Protein AF-A0AAW2V7K5-F1 (afdb_monomer_lite)

Radius of gyration: 71.51 Å; chains: 1; bounding box: 133×66×190 Å

Sequence (196 aa):
MCGSRTISDLAKSNGKRLFLVDTLALVRRLEAQGVPSTQAEAITAAMTEVLNDSLENVSYSFVSKAEMQKSEMTQESNLSKFTTEVKSSQGHHFSLLQHETEKLKNDIEKMRSELRYEIDKVTAGQRLDLNLEKGRIRDELNNQNQETTNLTNKLDREIHELRAQLEAAKYDVIKYCIGTLASVSAVGLAAIRILM

InterPro domains:
  IPR024461 Coiled-coil domain-containing protein 90-like [PF07798] (21-194)
  IPR024461 Coiled-coil domain-containing protein 90-like [PTHR14360] (11-196)

Foldseek 3Di:
DDDDDDPPDPPPPPPDPDDPPPLVVQLVVCVVVVHPSVRSNVVSVVVVVVVRVVVVVVVVVDDDPVVVVVVVVVVVVVVVVVVVVVVVVVVVVVVVVVVVVVVVVVVVVVVVVVVVVVVVVVVVVVVVVVVVVVVVVVVVVVVVVVVVVVVVVVVVVVVVVVVVVVVVVVVVVVVVVVVVVVVVVVVVVVVVVVVD

Secondary structure (DSSP, 8-state):
--------------S-------HHHHHHHHHHTT--HHHHHHHHHHHHHHHHHHHHHHHTTS--HHHHHHHHHHHHHHHHHHHHHHHHHHHHHHHHHHHHHHHHHHHHHHHHHHHHHHHHHHHHHHHHHHHHHHHHHHHHHHHHHHHHHHHHHHHHHHHHHHHHHHHHHHHHHHHHHHHHHHHHHHHHHHHHHHH-

pLDDT: mean 89.68, std 15.8, range [35.34, 98.75]

Organism: Sesamum radiatum (NCBI:txid300843)

Structure (mmCIF, N/CA/C/O backbone):
data_AF-A0AAW2V7K5-F1
#
_entry.id   AF-A0AAW2V7K5-F1
#
loop_
_atom_site.group_PDB
_atom_site.id
_atom_site.type_symbol
_atom_site.label_atom_id
_atom_site.label_alt_id
_atom_site.label_comp_id
_atom_site.label_asym_id
_atom_site.label_entity_id
_atom_site.label_seq_id
_atom_site.pdbx_PDB_ins_code
_atom_site.Cartn_x
_atom_site.Cartn_y
_atom_site.Cartn_z
_atom_site.occupancy
_atom_site.B_iso_or_equiv
_atom_site.auth_seq_id
_atom_site.auth_comp_id
_atom_site.auth_asym_id
_atom_site.auth_atom_id
_atom_site.pdbx_PDB_model_num
ATOM 1 N N . MET A 1 1 ? -23.863 -28.481 39.837 1.00 35.34 1 MET A N 1
ATOM 2 C CA . MET A 1 1 ? -24.693 -29.007 40.940 1.00 35.34 1 MET A CA 1
ATOM 3 C C . MET A 1 1 ? -25.248 -27.824 41.713 1.00 35.34 1 MET A C 1
ATOM 5 O O . MET A 1 1 ? -24.518 -27.208 42.474 1.00 35.34 1 MET A O 1
ATOM 9 N N . CYS A 1 2 ? -26.487 -27.434 41.412 1.00 39.12 2 CYS A N 1
ATOM 10 C CA . CYS A 1 2 ? -27.165 -26.297 42.030 1.00 39.12 2 CYS A CA 1
ATOM 11 C C . CYS A 1 2 ? -28.092 -26.852 43.114 1.00 39.12 2 CYS A C 1
ATOM 13 O O . CYS A 1 2 ? -29.066 -27.534 42.801 1.00 39.12 2 CYS A O 1
ATOM 15 N N . GLY A 1 3 ? -27.727 -26.659 44.381 1.00 39.16 3 GLY A N 1
ATOM 16 C CA . GLY A 1 3 ? -28.546 -27.074 45.512 1.00 39.16 3 GLY A CA 1
ATOM 17 C C . GLY A 1 3 ? -29.678 -26.079 45.724 1.00 39.16 3 GLY A C 1
ATOM 18 O O . GLY A 1 3 ? -29.457 -25.009 46.284 1.00 39.16 3 GLY A O 1
ATOM 19 N N . SER A 1 4 ? -30.884 -26.439 45.288 1.00 48.78 4 SER A N 1
ATOM 20 C CA . SER A 1 4 ? -32.124 -25.759 45.657 1.00 48.78 4 SER A CA 1
ATOM 21 C C . SER A 1 4 ? -32.264 -25.726 47.179 1.00 48.78 4 SER A C 1
ATOM 23 O O . SER A 1 4 ? -32.431 -26.766 47.814 1.00 48.78 4 SER A O 1
ATOM 25 N N . ARG A 1 5 ? -32.218 -24.531 47.776 1.00 48.31 5 ARG A N 1
ATOM 26 C CA . ARG A 1 5 ? -32.742 -24.308 49.125 1.00 48.31 5 ARG A CA 1
ATOM 27 C C . ARG A 1 5 ? -34.123 -23.684 49.005 1.00 48.31 5 ARG A C 1
ATOM 29 O O . ARG A 1 5 ? -34.269 -22.510 48.688 1.00 48.31 5 ARG A O 1
ATOM 36 N N . THR A 1 6 ? -35.119 -24.524 49.241 1.00 48.06 6 THR A N 1
ATOM 37 C CA . THR A 1 6 ? -36.515 -24.173 49.480 1.00 48.06 6 THR A CA 1
ATOM 38 C C . THR A 1 6 ? -36.573 -23.206 50.663 1.00 48.06 6 THR A C 1
ATOM 40 O O . THR A 1 6 ? -36.243 -23.590 51.784 1.00 48.06 6 THR A O 1
ATOM 43 N N . ILE A 1 7 ? -36.943 -21.945 50.427 1.00 48.81 7 ILE A N 1
ATOM 44 C CA . ILE A 1 7 ? -37.307 -21.034 51.516 1.00 48.81 7 ILE A CA 1
ATOM 45 C C . ILE A 1 7 ? -38.761 -21.336 51.848 1.00 48.81 7 ILE A C 1
ATOM 47 O O . ILE A 1 7 ? -39.681 -20.892 51.163 1.00 48.81 7 ILE A O 1
ATOM 51 N N . SER A 1 8 ? -38.928 -22.174 52.866 1.00 42.56 8 SER A N 1
ATOM 52 C CA . SER A 1 8 ? -40.196 -22.443 53.523 1.00 42.56 8 SER A CA 1
ATOM 53 C C . SER A 1 8 ? -40.821 -21.138 54.013 1.00 42.56 8 SER A C 1
ATOM 55 O O . SER A 1 8 ? -40.154 -20.330 54.657 1.00 42.56 8 SER A O 1
ATOM 57 N N . ASP A 1 9 ? -42.095 -20.976 53.667 1.00 37.72 9 ASP A N 1
ATOM 58 C CA . ASP A 1 9 ? -43.108 -20.117 54.272 1.00 37.72 9 ASP A CA 1
ATOM 59 C C . ASP A 1 9 ? -42.632 -18.781 54.841 1.00 37.72 9 ASP A C 1
ATOM 61 O O . ASP A 1 9 ? -42.317 -18.612 56.021 1.00 37.72 9 ASP A O 1
ATOM 65 N N . LEU A 1 10 ? -42.712 -17.782 53.964 1.00 44.59 10 LEU A N 1
ATOM 66 C CA . LEU A 1 10 ? -42.803 -16.380 54.325 1.00 44.59 10 LEU A CA 1
ATOM 67 C C . LEU A 1 10 ? -44.085 -16.181 55.155 1.00 44.59 10 LEU A C 1
ATOM 69 O O . LEU A 1 10 ? -45.154 -15.873 54.625 1.00 44.59 10 LEU A O 1
ATOM 73 N N . ALA A 1 11 ? -43.989 -16.386 56.468 1.00 38.19 11 ALA A N 1
ATOM 74 C CA . ALA A 1 11 ? -45.010 -15.945 57.399 1.00 38.19 11 ALA A CA 1
ATOM 75 C C . ALA A 1 11 ? -45.211 -14.441 57.170 1.00 38.19 11 ALA A C 1
ATOM 77 O O . ALA A 1 11 ? -44.338 -13.631 57.486 1.00 38.19 11 ALA A O 1
ATOM 78 N N . LYS A 1 12 ? -46.352 -14.069 56.575 1.00 38.12 12 LYS A N 1
ATOM 79 C CA . LYS A 1 12 ? -46.842 -12.690 56.568 1.00 38.12 12 LYS A CA 1
ATOM 80 C C . LYS A 1 12 ? -46.877 -12.242 58.024 1.00 38.12 12 LYS A C 1
ATOM 82 O O . LYS A 1 12 ? -47.769 -12.645 58.769 1.00 38.12 12 LYS A O 1
ATOM 87 N N . SER A 1 13 ? -45.909 -11.432 58.443 1.00 42.81 13 SER A N 1
ATOM 88 C CA . SER A 1 13 ? -46.022 -10.728 59.708 1.00 42.81 13 SER A CA 1
ATOM 89 C C . SER A 1 13 ? -47.142 -9.709 59.523 1.00 42.81 13 SER A C 1
ATOM 91 O O . SER A 1 13 ? -46.977 -8.652 58.921 1.00 42.81 13 SER A O 1
ATOM 93 N N . ASN A 1 14 ? -48.339 -10.081 59.969 1.00 39.78 14 ASN A N 1
ATOM 94 C CA . ASN A 1 14 ? -49.437 -9.150 60.170 1.00 39.78 14 ASN A CA 1
ATOM 95 C C . ASN A 1 14 ? -48.925 -8.022 61.063 1.00 39.78 14 ASN A C 1
ATOM 97 O O . ASN A 1 14 ? -48.873 -8.251 62.262 1.00 39.78 14 ASN A O 1
ATOM 101 N N . GLY A 1 15 ? -48.511 -6.890 60.476 1.00 49.19 15 GLY A N 1
ATOM 102 C CA . GLY A 1 15 ? -48.487 -5.491 60.955 1.00 49.19 15 GLY A CA 1
ATOM 103 C C . GLY A 1 15 ? -48.107 -5.128 62.401 1.00 49.19 15 GLY A C 1
ATOM 104 O O . GLY A 1 15 ? -47.988 -3.953 62.711 1.00 49.19 15 GLY A O 1
ATOM 105 N N . LYS A 1 16 ? -47.894 -6.081 63.298 1.00 46.19 16 LYS A N 1
ATOM 106 C CA . LYS A 1 16 ? -47.531 -5.933 64.696 1.00 46.19 16 LYS A CA 1
ATOM 107 C C . LYS A 1 16 ? -46.154 -6.547 64.820 1.00 46.19 16 LYS A C 1
ATOM 109 O O . LYS A 1 16 ? -46.000 -7.761 64.951 1.00 46.19 16 LYS A O 1
ATOM 114 N N . ARG A 1 17 ? -45.132 -5.698 64.718 1.00 53.12 17 ARG A N 1
ATOM 115 C CA . ARG A 1 17 ? -43.784 -6.074 65.146 1.00 53.12 17 ARG A CA 1
ATOM 116 C C . ARG A 1 17 ? -43.895 -6.432 66.623 1.00 53.12 17 ARG A C 1
ATOM 118 O O . ARG A 1 17 ? -44.236 -5.587 67.442 1.00 53.12 17 ARG A O 1
ATOM 125 N N . LEU A 1 18 ? -43.734 -7.715 66.924 1.00 50.22 18 LEU A N 1
ATOM 126 C CA . LEU A 1 18 ? -43.980 -8.267 68.246 1.00 50.22 18 LEU A CA 1
ATOM 127 C C . LEU A 1 18 ? -42.877 -7.771 69.191 1.00 50.22 18 LEU A C 1
ATOM 129 O O . LEU A 1 18 ? -41.770 -8.306 69.193 1.00 50.22 18 LEU A O 1
ATOM 133 N N . PHE A 1 19 ? -43.156 -6.720 69.959 1.00 60.44 19 PHE A N 1
ATOM 134 C CA . PHE A 1 19 ? -42.308 -6.345 71.079 1.00 60.44 19 PHE A CA 1
ATOM 135 C C . PHE A 1 19 ? -42.652 -7.266 72.252 1.00 60.44 19 PHE A C 1
ATOM 137 O O . PHE A 1 19 ? -43.787 -7.289 72.726 1.00 60.44 19 PHE A O 1
ATOM 144 N N . LEU A 1 20 ? -41.681 -8.056 72.705 1.00 65.19 20 LEU A N 1
ATOM 145 C CA . LEU A 1 20 ? -41.801 -8.888 73.903 1.00 65.19 20 LEU A CA 1
ATOM 146 C C . LEU A 1 20 ? -41.500 -8.027 75.140 1.00 65.19 20 LEU A C 1
ATOM 148 O O . LEU A 1 20 ? -40.540 -8.282 75.863 1.00 65.19 20 LEU A O 1
ATOM 152 N N . VAL A 1 21 ? -42.286 -6.971 75.375 1.00 73.88 21 VAL A N 1
ATOM 153 C CA . VAL A 1 21 ? -42.362 -6.407 76.729 1.00 73.88 21 VAL A CA 1
ATOM 154 C C . VAL A 1 21 ? -43.300 -7.294 77.508 1.00 73.88 21 VAL A C 1
ATOM 156 O O . VAL A 1 21 ? -44.494 -7.365 77.231 1.00 73.88 21 VAL A O 1
ATOM 159 N N . ASP A 1 22 ? -42.729 -7.984 78.484 1.00 86.50 22 ASP A N 1
ATOM 160 C CA . ASP A 1 22 ? -43.501 -8.664 79.505 1.00 86.50 22 ASP A CA 1
ATOM 161 C C . ASP A 1 22 ? -44.158 -7.599 80.396 1.00 86.50 22 ASP A C 1
ATOM 163 O O . ASP A 1 22 ? -43.586 -7.123 81.384 1.00 86.50 22 ASP A O 1
ATOM 167 N N . THR A 1 23 ? -45.344 -7.161 79.968 1.00 89.19 23 THR A N 1
ATOM 168 C CA . THR A 1 23 ? -46.153 -6.146 80.650 1.00 89.19 23 THR A CA 1
ATOM 169 C C . THR A 1 23 ? -46.505 -6.598 82.060 1.00 89.19 23 THR A C 1
ATOM 171 O O . THR A 1 23 ? -46.473 -5.791 82.985 1.00 89.19 23 THR A O 1
ATOM 174 N N . LEU A 1 24 ? -46.744 -7.897 82.256 1.00 88.94 24 LEU A N 1
ATOM 175 C CA . LEU A 1 24 ? -47.039 -8.472 83.561 1.00 88.94 24 LEU A CA 1
ATOM 176 C C . LEU A 1 24 ? -45.822 -8.391 84.486 1.00 88.94 24 LEU A C 1
ATOM 178 O O . LEU A 1 24 ? -45.949 -7.934 85.621 1.00 88.94 24 LEU A O 1
ATOM 182 N N . ALA A 1 25 ? -44.633 -8.772 84.015 1.00 90.19 25 ALA A N 1
ATOM 183 C CA . ALA A 1 25 ? -43.415 -8.637 84.809 1.00 90.19 25 ALA A CA 1
ATOM 184 C C . ALA A 1 25 ? -43.094 -7.170 85.133 1.00 90.19 25 ALA A C 1
ATOM 186 O O . ALA A 1 25 ? -42.575 -6.884 86.212 1.00 90.19 25 ALA A O 1
ATOM 187 N N . LEU A 1 26 ? -43.400 -6.231 84.231 1.00 91.25 26 LEU A N 1
ATOM 188 C CA . LEU A 1 26 ? -43.197 -4.805 84.484 1.00 91.25 26 LEU A CA 1
ATOM 189 C C . LEU A 1 26 ? -44.149 -4.273 85.563 1.00 91.25 26 LEU A C 1
ATOM 191 O O . LEU A 1 26 ? -43.675 -3.649 86.51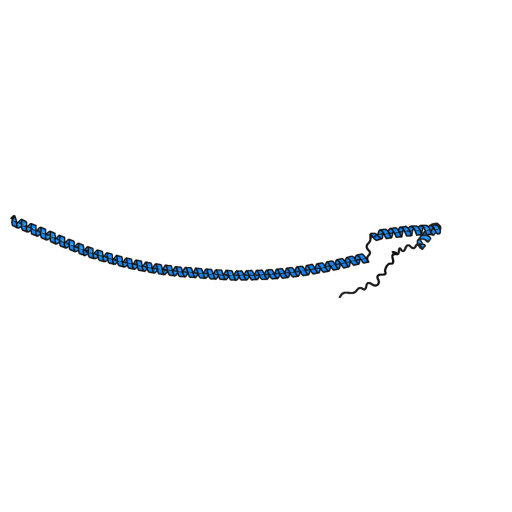3 1.00 91.25 26 LEU A O 1
ATOM 195 N N . VAL A 1 27 ? -45.442 -4.599 85.480 1.00 94.06 27 VAL A N 1
ATOM 196 C CA . VAL A 1 27 ? -46.439 -4.248 86.506 1.00 94.06 27 VAL A CA 1
ATOM 197 C C . VAL A 1 27 ? -46.048 -4.835 87.863 1.00 94.06 27 VAL A C 1
ATOM 199 O O . VAL A 1 27 ? -45.983 -4.105 88.847 1.00 94.06 27 VAL A O 1
ATOM 202 N N . ARG A 1 28 ? -45.677 -6.122 87.920 1.00 92.31 28 ARG A N 1
ATOM 203 C CA . ARG A 1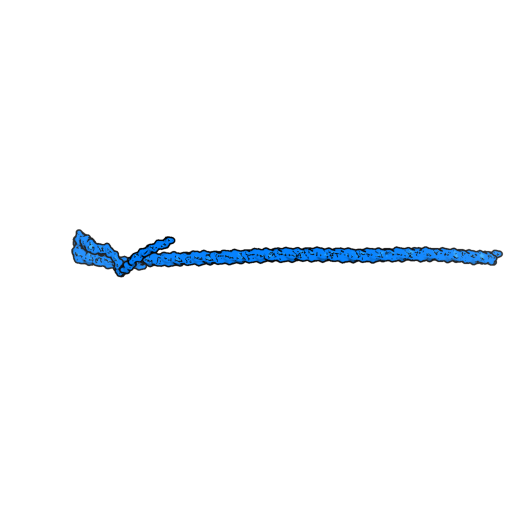 28 ? -45.265 -6.787 89.171 1.00 92.31 28 ARG A CA 1
ATOM 204 C C . ARG A 1 28 ? -44.028 -6.156 89.805 1.00 92.31 28 ARG A C 1
ATOM 206 O O . ARG A 1 28 ? -43.944 -6.067 91.027 1.00 92.31 28 ARG A O 1
ATOM 213 N N . ARG A 1 29 ? -43.068 -5.693 88.996 1.00 93.19 29 ARG A N 1
ATOM 214 C CA . ARG A 1 29 ? -41.899 -4.955 89.501 1.00 93.19 29 ARG A CA 1
ATOM 215 C C . ARG A 1 29 ? -42.282 -3.592 90.071 1.00 93.19 29 ARG A C 1
ATOM 217 O O . ARG A 1 29 ? -41.727 -3.214 91.095 1.00 93.19 29 ARG A O 1
ATOM 224 N N . LEU A 1 30 ? -43.207 -2.874 89.438 1.00 93.50 30 LEU A N 1
ATOM 225 C CA . LEU A 1 30 ? -43.696 -1.584 89.937 1.00 93.50 30 LEU A CA 1
ATOM 226 C C . LEU A 1 30 ? -44.467 -1.759 91.255 1.00 93.50 30 LEU A C 1
ATOM 228 O O . LEU A 1 30 ? -44.206 -1.038 92.216 1.00 93.50 30 LEU A O 1
ATOM 232 N N . GLU A 1 31 ? -45.328 -2.775 91.342 1.00 94.00 31 GLU A N 1
ATOM 233 C CA . GLU A 1 31 ? -46.033 -3.141 92.579 1.00 94.00 31 GLU A CA 1
ATOM 234 C C . GLU A 1 31 ? -45.060 -3.487 93.717 1.00 94.00 31 GLU A C 1
ATOM 236 O O . GLU A 1 31 ? -45.230 -3.022 94.843 1.00 94.00 31 GLU A O 1
ATOM 241 N N . ALA A 1 32 ? -43.990 -4.235 93.422 1.00 94.12 32 ALA A N 1
ATOM 242 C CA . ALA A 1 32 ? -42.951 -4.570 94.399 1.00 94.12 32 ALA A CA 1
ATOM 243 C C . ALA A 1 32 ? -42.168 -3.346 94.918 1.00 94.12 32 ALA A C 1
ATOM 245 O O . ALA A 1 32 ? -41.561 -3.421 95.984 1.00 94.12 32 ALA A O 1
ATOM 246 N N . GLN A 1 33 ? -42.186 -2.222 94.192 1.00 93.56 33 GLN A N 1
ATOM 247 C CA . GLN A 1 33 ? -41.606 -0.939 94.612 1.00 93.56 33 GLN A CA 1
ATOM 248 C C . GLN A 1 33 ? -42.627 -0.024 95.315 1.00 93.56 33 GLN A C 1
ATOM 250 O O . GLN A 1 33 ? -42.341 1.144 95.568 1.00 93.56 33 GLN A O 1
ATOM 255 N N . GLY A 1 34 ? -43.816 -0.540 95.642 1.00 92.00 34 GLY A N 1
ATOM 256 C CA . GLY A 1 34 ? -44.858 0.195 96.359 1.00 92.00 34 GLY A CA 1
ATOM 257 C C . GLY A 1 34 ? -45.795 1.014 95.467 1.00 92.00 34 GLY A C 1
ATOM 258 O O . GLY A 1 34 ? -46.578 1.804 95.991 1.00 92.00 34 GLY A O 1
ATOM 259 N N . VAL A 1 35 ? -45.748 0.839 94.140 1.00 94.19 35 VAL A N 1
ATOM 260 C CA . VAL A 1 35 ? -46.687 1.497 93.220 1.00 94.19 35 VAL A CA 1
ATOM 261 C C . VAL A 1 35 ? -48.043 0.777 93.272 1.00 94.19 35 VAL A C 1
ATOM 263 O O . VAL A 1 35 ? -48.090 -0.440 93.088 1.00 94.19 35 VAL A O 1
ATOM 266 N N . PRO A 1 36 ? -49.165 1.485 93.487 1.00 94.38 36 PRO A N 1
ATOM 267 C CA . PRO A 1 36 ? -50.498 0.893 93.414 1.00 94.38 36 PRO A CA 1
ATOM 268 C C . PRO A 1 36 ? -50.751 0.213 92.064 1.00 94.38 36 PRO A C 1
ATOM 270 O O . PRO A 1 36 ? -50.403 0.764 91.022 1.00 94.38 36 PRO A O 1
ATOM 273 N N . SER A 1 37 ? -51.416 -0.944 92.077 1.00 91.25 37 SER A N 1
ATOM 274 C CA . SER A 1 37 ? -51.648 -1.783 90.887 1.00 91.25 37 SER A CA 1
ATOM 275 C C . SER A 1 37 ? -52.209 -1.002 89.686 1.00 91.25 37 SER A C 1
ATOM 277 O O . SER A 1 37 ? -51.662 -1.057 88.589 1.00 91.25 37 SER A O 1
ATOM 279 N N . THR A 1 38 ? -53.207 -0.142 89.913 1.00 91.75 38 THR A N 1
ATOM 280 C CA . THR A 1 38 ? -53.819 0.695 88.865 1.00 91.75 38 THR A CA 1
ATOM 281 C C . THR A 1 38 ? -52.858 1.724 88.264 1.00 91.75 38 THR A C 1
ATOM 283 O O . THR A 1 38 ? -52.926 2.027 87.075 1.00 91.75 38 THR A O 1
ATOM 286 N N . GLN A 1 39 ? -51.937 2.261 89.067 1.00 92.44 39 GLN A N 1
ATOM 287 C CA . GLN A 1 39 ? -50.903 3.181 88.595 1.00 92.44 39 GLN A CA 1
ATOM 288 C C . GLN A 1 39 ? -49.785 2.425 87.869 1.00 92.44 39 GLN A C 1
ATOM 290 O O . GLN A 1 39 ? -49.300 2.897 86.846 1.00 92.44 39 GLN A O 1
ATOM 295 N N . ALA A 1 40 ? -49.412 1.235 88.349 1.00 92.94 40 ALA A N 1
ATOM 296 C CA . ALA A 1 40 ? -48.431 0.369 87.702 1.00 92.94 40 ALA A CA 1
ATOM 297 C C . ALA A 1 40 ? -48.893 -0.077 86.302 1.00 92.94 40 ALA A C 1
ATOM 299 O O . ALA A 1 40 ? -48.100 -0.063 85.356 1.00 92.94 40 ALA A O 1
ATOM 300 N N . GLU A 1 41 ? -50.178 -0.407 86.154 1.00 91.81 41 GLU A N 1
ATOM 301 C CA . GLU A 1 41 ? -50.814 -0.701 84.866 1.00 91.81 41 GLU A CA 1
ATOM 302 C C . GLU A 1 41 ? -50.819 0.521 83.938 1.00 91.81 41 GLU A C 1
ATOM 304 O O . GLU A 1 41 ? -50.394 0.409 82.788 1.00 91.81 41 GLU A O 1
ATOM 309 N N . ALA A 1 42 ? -51.218 1.698 84.434 1.00 92.69 42 ALA A N 1
ATOM 310 C CA . ALA A 1 42 ? -51.253 2.929 83.638 1.00 92.69 42 ALA A CA 1
ATOM 311 C C . ALA A 1 42 ? -49.857 3.361 83.148 1.00 92.69 42 ALA A C 1
ATOM 313 O O . ALA A 1 42 ? -49.687 3.718 81.982 1.00 92.69 42 ALA A O 1
ATOM 314 N N . ILE A 1 43 ? -48.841 3.278 84.013 1.00 92.31 43 ILE A N 1
ATOM 315 C CA . ILE A 1 43 ? -47.442 3.561 83.658 1.00 92.31 43 ILE A CA 1
ATOM 316 C C . ILE A 1 43 ? -46.951 2.561 82.607 1.00 92.31 43 ILE A C 1
ATOM 318 O O . ILE A 1 43 ? -46.363 2.955 81.601 1.00 92.31 43 ILE A O 1
ATOM 322 N N . THR A 1 44 ? -47.224 1.269 82.808 1.00 91.88 44 THR A N 1
ATOM 323 C CA . THR A 1 44 ? -46.847 0.214 81.856 1.00 91.88 44 THR A CA 1
ATOM 324 C C . THR A 1 44 ? -47.509 0.421 80.492 1.00 91.88 44 THR A C 1
ATOM 326 O O . THR A 1 44 ? -46.854 0.238 79.464 1.00 91.88 44 THR A O 1
ATOM 329 N N . ALA A 1 45 ? -48.774 0.848 80.463 1.00 89.81 45 ALA A N 1
ATOM 330 C CA . ALA A 1 45 ? -49.494 1.160 79.233 1.00 89.81 45 ALA A CA 1
ATOM 331 C C . ALA A 1 45 ? -48.860 2.342 78.481 1.00 89.81 45 ALA A C 1
ATOM 333 O O . ALA A 1 45 ? -48.508 2.190 77.312 1.00 89.81 45 ALA A O 1
ATOM 334 N N . ALA A 1 46 ? -48.616 3.466 79.165 1.00 92.00 46 ALA A N 1
ATOM 335 C CA . ALA A 1 46 ? -47.987 4.646 78.566 1.00 92.00 46 ALA A CA 1
ATOM 336 C C . ALA A 1 46 ? -46.561 4.358 78.055 1.00 92.00 46 ALA A C 1
ATOM 338 O O . ALA A 1 46 ? -46.178 4.796 76.972 1.00 92.00 46 ALA A O 1
ATOM 339 N N . MET A 1 47 ? -45.770 3.571 78.795 1.00 89.38 47 MET A N 1
ATOM 340 C CA . MET A 1 47 ? -44.440 3.149 78.337 1.00 89.38 47 MET A CA 1
ATOM 341 C C . MET A 1 47 ? -44.518 2.245 77.105 1.00 89.38 47 MET A C 1
ATOM 343 O O . MET A 1 47 ? -43.698 2.375 76.200 1.00 89.38 47 MET A O 1
ATOM 347 N N . THR A 1 48 ? -45.493 1.334 77.056 1.00 88.25 48 THR A N 1
ATOM 348 C CA . THR A 1 48 ? -45.692 0.446 75.901 1.00 88.25 48 THR A CA 1
ATOM 349 C C . THR A 1 48 ? -46.073 1.242 74.650 1.00 88.25 48 THR A C 1
ATOM 351 O O . THR A 1 48 ? -45.598 0.921 73.564 1.00 88.25 48 THR A O 1
ATOM 354 N N . GLU A 1 49 ? -46.876 2.297 74.794 1.00 87.88 49 GLU A N 1
ATOM 355 C CA . GLU A 1 49 ? -47.247 3.212 73.707 1.00 87.88 49 GLU A CA 1
ATOM 356 C C . GLU A 1 49 ? -46.030 3.973 73.162 1.00 87.88 49 GLU A C 1
ATOM 358 O O . GLU A 1 49 ? -45.687 3.811 71.992 1.00 87.88 49 GLU A O 1
ATOM 363 N N . VAL A 1 50 ? -45.288 4.683 74.023 1.00 90.19 50 VAL A N 1
ATOM 364 C CA . VAL A 1 50 ? -44.081 5.431 73.616 1.00 90.19 50 VAL A CA 1
ATOM 365 C C . VAL A 1 50 ? -43.033 4.517 72.968 1.00 90.19 50 VAL A C 1
ATOM 367 O O . VAL A 1 50 ? -42.358 4.918 72.016 1.00 90.19 50 VAL A O 1
ATOM 370 N N . LEU A 1 51 ? -42.882 3.282 73.460 1.00 86.94 51 LEU A N 1
ATOM 371 C CA . LEU A 1 51 ? -41.969 2.295 72.877 1.00 86.94 51 LEU A CA 1
ATOM 372 C C . LEU A 1 51 ? -42.417 1.829 71.488 1.00 86.94 51 LEU A C 1
ATOM 374 O O . LEU A 1 51 ? -41.568 1.693 70.605 1.00 86.94 51 LEU A O 1
ATOM 378 N N . ASN A 1 52 ? -43.716 1.598 71.283 1.00 85.25 52 ASN A N 1
ATOM 379 C CA . ASN A 1 52 ? -44.248 1.227 69.972 1.00 85.25 52 ASN A CA 1
ATOM 380 C C . ASN A 1 52 ? -44.039 2.355 68.955 1.00 85.25 52 ASN A C 1
ATOM 382 O O . ASN A 1 52 ? -43.500 2.089 67.880 1.00 85.25 52 ASN A O 1
ATOM 386 N N . ASP A 1 53 ? -44.355 3.598 69.324 1.00 87.19 53 ASP A N 1
ATOM 387 C CA . ASP A 1 53 ? -44.169 4.774 68.465 1.00 87.19 53 ASP A CA 1
ATOM 388 C C . ASP A 1 53 ? -42.691 4.990 68.115 1.00 87.19 53 ASP A C 1
ATOM 390 O O . ASP A 1 53 ? -42.321 5.196 66.956 1.00 87.19 53 ASP A O 1
ATOM 394 N N . SER A 1 54 ? -41.810 4.878 69.115 1.00 87.50 54 SER A N 1
ATOM 395 C CA . SER A 1 54 ? -40.363 5.010 68.920 1.00 87.50 54 SER A CA 1
ATOM 396 C C . SER A 1 54 ? -39.820 3.933 67.981 1.00 87.50 54 SER A C 1
ATOM 398 O O . SER A 1 54 ? -38.987 4.217 67.118 1.00 87.50 54 SER A O 1
ATOM 400 N N . LEU A 1 55 ? -40.289 2.691 68.121 1.00 82.88 55 LEU A N 1
ATOM 401 C CA . LEU A 1 55 ? -39.859 1.582 67.275 1.00 82.88 55 LEU A CA 1
ATOM 402 C C . LEU A 1 55 ? -40.382 1.719 65.846 1.00 82.88 55 LEU A C 1
ATOM 404 O O . LEU A 1 55 ? -39.644 1.420 64.905 1.00 82.88 55 LEU A O 1
ATOM 408 N N . GLU A 1 56 ? -41.626 2.162 65.669 1.00 83.88 56 GLU A N 1
ATOM 409 C CA . GLU A 1 56 ? -42.176 2.430 64.343 1.00 83.88 56 GLU A CA 1
ATOM 410 C C . GLU A 1 56 ? -41.364 3.526 63.647 1.00 83.88 56 GLU A C 1
ATOM 412 O O . GLU A 1 56 ? -40.889 3.319 62.530 1.00 83.88 56 GLU A O 1
ATOM 417 N N . ASN A 1 57 ? -41.078 4.627 64.344 1.00 86.75 57 ASN A N 1
ATOM 418 C CA . ASN A 1 57 ? -40.256 5.711 63.817 1.00 86.75 57 ASN A CA 1
ATOM 419 C C . ASN A 1 57 ? -38.848 5.238 63.406 1.00 86.75 57 ASN A C 1
ATOM 421 O O . ASN A 1 57 ? -38.384 5.512 62.298 1.00 86.75 57 ASN A O 1
ATOM 425 N N . VAL A 1 58 ? -38.177 4.464 64.265 1.00 86.12 58 VAL A N 1
ATOM 426 C CA . VAL A 1 58 ? -36.859 3.887 63.951 1.00 86.12 58 VAL A CA 1
ATOM 427 C C . VAL A 1 58 ? -36.955 2.915 62.774 1.00 86.12 58 VAL A C 1
ATOM 429 O O . VAL A 1 58 ? -36.045 2.845 61.949 1.00 86.12 58 VAL A O 1
ATOM 432 N N . SER A 1 59 ? -38.067 2.192 62.643 1.00 85.25 59 SER A N 1
ATOM 433 C CA . SER A 1 59 ? -38.240 1.207 61.585 1.00 85.25 59 SER A CA 1
ATOM 434 C C . SER A 1 59 ? -38.237 1.768 60.172 1.00 85.25 59 SER A C 1
ATOM 436 O O . SER A 1 59 ? -37.787 1.063 59.272 1.00 85.25 59 SER A O 1
ATOM 438 N N . TYR A 1 60 ? -38.673 3.015 59.984 1.00 86.19 60 TYR A N 1
ATOM 439 C CA . TYR A 1 60 ? -38.618 3.691 58.688 1.00 86.19 60 TYR A CA 1
ATOM 440 C C . TYR A 1 60 ? -37.177 3.962 58.224 1.00 86.19 60 TYR A C 1
ATOM 442 O O . TYR A 1 60 ? -36.944 4.139 57.032 1.00 86.19 60 TYR A O 1
ATOM 450 N N . SER A 1 61 ? -36.199 3.950 59.139 1.00 89.56 61 SER A N 1
ATOM 451 C CA . SER A 1 61 ? -34.774 4.110 58.812 1.00 89.56 61 SER A CA 1
ATOM 452 C C . SER A 1 61 ? -34.079 2.796 58.430 1.00 89.56 61 SER A C 1
ATOM 454 O O . SER A 1 61 ? -32.931 2.821 57.987 1.00 89.56 61 SER A O 1
ATOM 456 N N . PHE A 1 62 ? -34.737 1.644 58.607 1.00 86.69 62 PHE A N 1
ATOM 457 C CA . PHE A 1 62 ? -34.153 0.330 58.345 1.00 86.69 62 PHE A CA 1
ATOM 458 C C . PHE A 1 62 ? -34.866 -0.391 57.205 1.00 86.69 62 PHE A C 1
ATOM 460 O O . PHE A 1 62 ? -36.089 -0.407 57.110 1.00 86.69 62 PHE A O 1
ATOM 467 N N . VAL A 1 63 ? -34.082 -1.069 56.373 1.00 89.12 63 VAL A N 1
ATOM 468 C CA . VAL A 1 63 ? -34.589 -1.961 55.327 1.00 89.12 63 VAL A CA 1
ATOM 469 C C . VAL A 1 63 ? -34.769 -3.362 55.905 1.00 89.12 63 VAL A C 1
ATOM 471 O O . VAL A 1 63 ? -33.949 -3.827 56.704 1.00 89.12 63 VAL A O 1
ATOM 474 N N . SER A 1 64 ? -35.835 -4.062 55.514 1.00 88.25 64 SER A N 1
ATOM 475 C CA . SER A 1 64 ? -36.031 -5.442 55.958 1.00 88.25 64 SER A CA 1
ATOM 476 C C . SER A 1 64 ? -34.987 -6.381 55.341 1.00 88.25 64 SER A C 1
ATOM 478 O O . SER A 1 64 ? -34.512 -6.185 54.221 1.00 88.25 64 SER A O 1
ATOM 480 N N . LYS A 1 65 ? -34.658 -7.474 56.038 1.00 91.19 65 LYS A N 1
ATOM 481 C CA . LYS A 1 65 ? -33.717 -8.482 55.520 1.00 91.19 65 LYS A CA 1
ATOM 482 C C . LYS A 1 65 ? -34.167 -9.063 54.170 1.00 91.19 65 LYS A C 1
ATOM 484 O O . LYS A 1 65 ? -33.331 -9.331 53.313 1.00 91.19 65 LYS A O 1
ATOM 489 N N . ALA A 1 66 ? -35.477 -9.218 53.972 1.00 90.44 66 ALA A N 1
ATOM 490 C CA . ALA A 1 66 ? -36.050 -9.716 52.724 1.00 90.44 66 ALA A CA 1
ATOM 491 C C . ALA A 1 66 ? -35.850 -8.732 51.557 1.00 90.44 66 ALA A C 1
ATOM 493 O O . ALA A 1 66 ? -35.474 -9.144 50.460 1.00 90.44 66 ALA A O 1
ATOM 494 N N . GLU A 1 67 ? -36.054 -7.432 51.785 1.00 91.56 67 GLU A N 1
ATOM 495 C CA . GLU A 1 67 ? -35.808 -6.396 50.772 1.00 91.56 67 GLU A CA 1
ATOM 496 C C . GLU A 1 67 ? -34.320 -6.264 50.444 1.00 91.56 67 GLU A C 1
ATOM 498 O O . GLU A 1 67 ? -33.960 -6.155 49.271 1.00 91.56 67 GLU A O 1
ATOM 503 N N . MET A 1 68 ? -33.451 -6.349 51.458 1.00 95.31 68 MET A N 1
ATOM 504 C CA . MET A 1 68 ? -32.001 -6.344 51.268 1.00 95.31 68 MET A CA 1
ATOM 505 C C . MET A 1 68 ? -31.549 -7.517 50.389 1.00 95.31 68 MET A C 1
ATOM 507 O O . MET A 1 68 ? -30.865 -7.299 49.393 1.00 95.31 68 MET A O 1
ATOM 511 N N . GLN A 1 69 ? -32.004 -8.740 50.688 1.00 95.69 69 GLN A N 1
ATOM 512 C CA . GLN A 1 69 ? -31.700 -9.929 49.881 1.00 95.69 69 GLN A CA 1
ATOM 513 C C . GLN A 1 69 ? -32.251 -9.827 48.456 1.00 95.69 69 GLN A C 1
ATOM 515 O O . GLN A 1 69 ? -31.598 -10.240 47.501 1.00 95.69 69 GLN A O 1
ATOM 520 N N . LYS A 1 70 ? -33.445 -9.251 48.275 1.00 96.31 70 LYS A N 1
ATOM 521 C CA . LYS A 1 70 ? -34.001 -9.008 46.937 1.00 96.31 70 LYS A CA 1
ATOM 522 C C . LYS A 1 70 ? -33.132 -8.039 46.128 1.00 96.31 70 LYS A C 1
ATOM 524 O O . LYS A 1 70 ? -32.914 -8.269 44.936 1.00 96.31 70 LYS A O 1
ATOM 529 N N . SER A 1 71 ? -32.650 -6.971 46.762 1.00 96.12 71 SER A N 1
ATOM 530 C CA . SER A 1 71 ? -31.735 -6.011 46.138 1.00 96.12 71 SER A CA 1
ATOM 531 C C . SER A 1 71 ? -30.412 -6.678 45.757 1.00 96.12 71 SER A C 1
ATOM 533 O O . SER A 1 71 ? -29.987 -6.568 44.609 1.00 96.12 71 SER A O 1
ATOM 535 N N . GLU A 1 72 ? -29.825 -7.456 46.670 1.00 97.38 72 GLU A N 1
ATOM 536 C CA . GLU A 1 72 ? -28.589 -8.218 46.446 1.00 97.38 72 GLU A CA 1
ATOM 537 C C . GLU A 1 72 ? -28.721 -9.183 45.258 1.00 97.38 72 GLU A C 1
ATOM 539 O O . GLU A 1 72 ? -27.936 -9.102 44.316 1.00 97.38 72 GLU A O 1
ATOM 544 N N . MET A 1 73 ? -29.775 -10.009 45.220 1.00 96.94 73 MET A N 1
ATOM 545 C CA . MET A 1 73 ? -30.030 -10.918 44.091 1.00 96.94 73 MET A CA 1
ATOM 546 C C . MET A 1 73 ? -30.193 -10.171 42.759 1.00 96.94 73 MET A C 1
ATOM 548 O O . MET A 1 73 ? -29.775 -10.655 41.704 1.00 96.94 73 MET A O 1
ATOM 552 N N . THR A 1 74 ? -30.805 -8.984 42.783 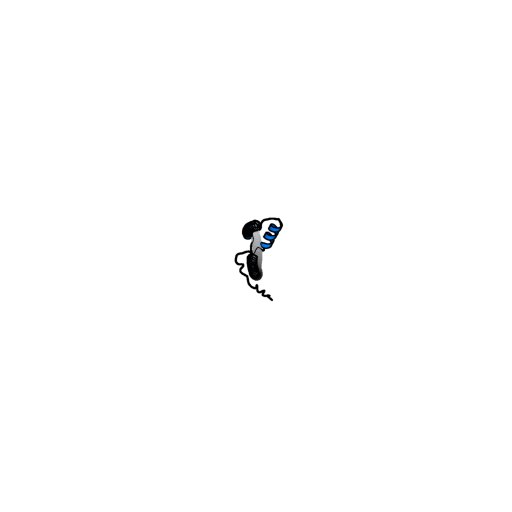1.00 97.38 74 THR A N 1
ATOM 553 C CA . THR A 1 74 ? -30.965 -8.152 41.581 1.00 97.38 74 THR A CA 1
ATOM 554 C C . THR A 1 74 ? -29.617 -7.597 41.118 1.00 97.38 74 THR A C 1
ATOM 556 O O . THR A 1 74 ? -29.317 -7.634 39.924 1.00 97.38 74 THR A O 1
ATOM 559 N N . GLN A 1 75 ? -28.787 -7.121 42.049 1.00 97.94 75 GLN A N 1
ATOM 560 C CA . GLN A 1 75 ? -27.438 -6.638 41.755 1.00 97.94 75 GLN A CA 1
ATOM 561 C C . GLN A 1 75 ? -26.548 -7.755 41.204 1.00 97.94 75 GLN A C 1
ATOM 563 O O . GLN A 1 75 ? -25.896 -7.553 40.181 1.00 97.94 75 GLN A O 1
ATOM 568 N N . GLU A 1 76 ? -26.570 -8.940 41.812 1.00 97.94 76 GLU A N 1
ATOM 569 C CA . GLU A 1 76 ? -25.796 -10.098 41.358 1.00 97.94 76 GLU A CA 1
ATOM 570 C C . GLU A 1 76 ? -26.217 -10.544 39.948 1.00 97.94 76 GLU A C 1
ATOM 572 O O . GLU A 1 76 ? -25.372 -10.769 39.078 1.00 97.94 76 GLU A O 1
ATOM 577 N N . SER A 1 77 ? -27.526 -10.581 39.675 1.00 98.06 77 SER A N 1
ATOM 578 C CA . SER A 1 77 ? -28.063 -10.878 38.341 1.00 98.06 77 SER A CA 1
ATOM 579 C C . SER A 1 77 ? -27.597 -9.862 37.293 1.00 98.06 77 SER A C 1
ATOM 581 O O . SER A 1 77 ? -27.133 -10.243 36.215 1.00 98.06 77 SER A O 1
ATOM 583 N N . ASN A 1 78 ? -27.657 -8.567 37.613 1.00 98.25 78 ASN A N 1
ATOM 584 C CA . ASN A 1 78 ? -27.201 -7.509 36.712 1.00 98.25 78 ASN A CA 1
ATOM 585 C C . ASN A 1 78 ? -25.689 -7.581 36.468 1.00 98.25 78 ASN A C 1
ATOM 587 O O . ASN A 1 78 ? -25.250 -7.453 35.326 1.00 98.25 78 ASN A O 1
ATOM 591 N N . LEU A 1 79 ? -24.897 -7.848 37.508 1.00 98.56 79 LEU A N 1
ATOM 592 C CA . LEU A 1 79 ? -23.448 -8.006 37.395 1.00 98.56 79 LEU A CA 1
ATOM 593 C C . LEU A 1 79 ? -23.075 -9.216 36.527 1.00 98.56 79 LEU A C 1
ATOM 595 O O . LEU A 1 79 ? -22.164 -9.135 35.699 1.00 98.56 79 LEU A O 1
ATOM 599 N N . SER A 1 80 ? -23.800 -10.325 36.675 1.00 98.25 80 SER A N 1
ATOM 600 C CA . SER A 1 80 ? -23.615 -11.528 35.860 1.00 98.25 80 SER A CA 1
ATOM 601 C C . SER A 1 80 ? -23.935 -11.277 34.380 1.00 98.25 80 SER A C 1
ATOM 603 O O . SER A 1 80 ? -23.142 -11.634 33.499 1.00 98.25 80 SER A O 1
ATOM 605 N N . LYS A 1 81 ? -25.045 -10.583 34.090 1.00 98.25 81 LYS A N 1
ATOM 606 C CA . LYS A 1 81 ? -25.404 -10.166 32.722 1.00 98.25 81 LYS A CA 1
ATOM 607 C C . LYS A 1 81 ? -24.345 -9.253 32.118 1.00 98.25 81 LYS A C 1
ATOM 609 O O . LYS A 1 81 ? -23.830 -9.561 31.047 1.00 98.25 81 LYS A O 1
ATOM 614 N N . PHE A 1 82 ? -23.949 -8.208 32.843 1.00 98.38 82 PHE A N 1
ATOM 615 C CA . PHE A 1 82 ? -22.909 -7.280 32.407 1.00 98.38 82 PHE A CA 1
ATOM 616 C C . PHE A 1 82 ? -21.591 -8.004 32.102 1.00 98.38 82 PHE A C 1
ATOM 618 O O . PHE A 1 82 ? -20.999 -7.815 31.044 1.00 98.38 82 PHE A O 1
ATOM 625 N N . THR A 1 83 ? -21.158 -8.906 32.985 1.00 98.31 83 THR A N 1
ATOM 626 C CA . THR A 1 83 ? -19.939 -9.704 32.778 1.00 98.31 83 THR A CA 1
ATOM 627 C C . THR A 1 83 ? -20.028 -10.556 31.510 1.00 98.31 83 THR A C 1
ATOM 629 O O . THR A 1 83 ? -19.045 -10.696 30.781 1.00 98.31 83 THR A O 1
ATOM 632 N N . THR A 1 84 ? -21.200 -11.129 31.237 1.00 98.31 84 THR A N 1
ATOM 633 C CA . THR A 1 84 ? -21.437 -11.951 30.045 1.00 98.31 84 THR A CA 1
ATOM 634 C C . THR A 1 84 ? -21.405 -11.106 28.772 1.00 98.31 84 THR A C 1
ATOM 636 O O . THR A 1 84 ? -20.726 -11.478 27.816 1.00 98.31 84 THR A O 1
ATOM 639 N N . GLU A 1 85 ? -22.068 -9.949 28.771 1.00 98.31 85 GLU A N 1
ATOM 640 C CA . GLU A 1 85 ? -22.057 -9.003 27.650 1.00 98.31 85 GLU A CA 1
ATOM 641 C C . GLU A 1 85 ? -20.644 -8.490 27.355 1.00 98.31 85 GLU A C 1
ATOM 643 O O . GLU A 1 85 ? -20.216 -8.510 26.201 1.00 98.31 85 GLU A O 1
ATOM 648 N N . VAL A 1 86 ? -19.879 -8.118 28.388 1.00 98.38 86 VAL A N 1
ATOM 649 C CA . VAL A 1 86 ? -18.484 -7.677 28.242 1.00 98.38 86 VAL A CA 1
ATOM 650 C C . VAL A 1 86 ? -17.620 -8.782 27.639 1.00 98.38 86 VAL A C 1
ATOM 652 O O . VAL A 1 86 ? -16.909 -8.531 26.668 1.00 98.38 86 VAL A O 1
ATOM 655 N N . LYS A 1 87 ? -17.704 -10.018 28.150 1.00 98.12 87 LYS A N 1
ATOM 656 C CA . LYS A 1 87 ? -16.939 -11.155 27.606 1.00 98.12 87 LYS A CA 1
ATOM 657 C C . LYS A 1 87 ? -17.316 -11.463 26.159 1.00 98.12 87 LYS A C 1
ATOM 659 O O . LYS A 1 87 ? -16.432 -11.692 25.336 1.00 98.12 87 LYS A O 1
ATOM 664 N N . SER A 1 88 ? -18.611 -11.455 25.844 1.00 97.88 88 SER A N 1
ATOM 665 C CA . SER A 1 88 ? -19.106 -11.698 24.487 1.00 97.88 88 SER A CA 1
ATOM 666 C C . SER A 1 88 ? -18.636 -10.612 23.522 1.00 97.88 88 SER A C 1
ATOM 668 O O . SER A 1 88 ? -18.124 -10.917 22.446 1.00 97.88 88 SER A O 1
ATOM 670 N N . SER A 1 89 ? -18.765 -9.344 23.920 1.00 98.25 89 SER A N 1
ATOM 671 C CA . SER A 1 89 ? -18.310 -8.196 23.137 1.00 98.25 89 SER A CA 1
ATOM 672 C C . SER A 1 89 ? -16.801 -8.252 22.900 1.00 98.25 89 SER A C 1
ATOM 674 O O . SER A 1 89 ? -16.348 -8.164 21.759 1.00 98.25 89 SER A O 1
ATOM 676 N N . GLN A 1 90 ? -16.013 -8.509 23.947 1.00 98.06 90 GLN A N 1
ATOM 677 C CA . GLN A 1 90 ? -14.564 -8.649 23.837 1.00 98.06 90 GLN A CA 1
ATOM 678 C C . GLN A 1 90 ? -14.170 -9.792 22.890 1.00 98.06 90 GLN A C 1
ATOM 680 O O . GLN A 1 90 ? -13.302 -9.601 22.040 1.00 98.06 90 GLN A O 1
ATOM 685 N N . GLY A 1 91 ? -14.820 -10.957 22.992 1.00 97.94 91 GLY A N 1
ATOM 686 C CA . GLY A 1 91 ? -14.574 -12.089 22.094 1.00 97.94 91 GLY A CA 1
ATOM 687 C C . GLY A 1 91 ? -14.908 -11.773 20.633 1.00 97.94 91 GLY A C 1
ATOM 688 O O . GLY A 1 91 ? -14.133 -12.106 19.733 1.00 97.94 91 GLY A O 1
ATOM 689 N N . HIS A 1 92 ? -16.020 -11.074 20.395 1.00 97.94 92 HIS A N 1
ATOM 690 C CA . HIS A 1 92 ? -16.412 -10.624 19.060 1.00 97.94 92 HIS A CA 1
ATOM 691 C C . HIS A 1 92 ? -15.404 -9.624 18.477 1.00 97.94 92 HIS A C 1
ATOM 693 O O . HIS A 1 92 ? -14.906 -9.826 17.371 1.00 97.94 92 HIS A O 1
ATOM 699 N N . HIS A 1 93 ? -15.052 -8.576 19.229 1.00 98.12 93 HIS A N 1
ATOM 700 C CA . HIS A 1 93 ? -14.073 -7.578 18.795 1.00 98.12 93 HIS A CA 1
ATOM 701 C C . HIS A 1 93 ? -12.698 -8.194 18.534 1.00 98.12 93 HIS A C 1
ATOM 703 O O . HIS A 1 93 ? -12.062 -7.853 17.540 1.00 98.12 93 HIS A O 1
ATOM 709 N N . PHE A 1 94 ? -12.256 -9.127 19.378 1.00 98.44 94 PHE A N 1
ATOM 710 C CA . PHE A 1 94 ? -10.999 -9.837 19.168 1.00 98.44 94 PHE A CA 1
ATOM 711 C C . PHE A 1 94 ? -11.020 -10.658 17.873 1.00 98.44 94 PHE A C 1
ATOM 713 O O . PHE A 1 94 ? -10.097 -10.559 17.069 1.00 98.44 94 PHE A O 1
ATOM 720 N N . SER A 1 95 ? -12.099 -11.407 17.631 1.00 98.06 95 SER A N 1
ATOM 721 C CA . SER A 1 95 ? -12.253 -12.215 16.413 1.00 98.06 95 SER A CA 1
ATOM 722 C C . SER A 1 95 ? -12.277 -11.348 15.151 1.00 98.06 95 SER A C 1
ATOM 724 O O . SER A 1 95 ? -11.628 -11.677 14.160 1.00 98.06 95 SER A O 1
ATOM 726 N N . LEU A 1 96 ? -12.977 -10.210 15.202 1.00 98.38 96 LEU A N 1
ATOM 727 C CA . LEU A 1 96 ? -13.026 -9.245 14.106 1.00 98.38 96 LEU A CA 1
ATOM 728 C C . LEU A 1 96 ? -11.645 -8.635 13.826 1.00 98.38 96 LEU A C 1
ATOM 730 O O . LEU A 1 96 ? -11.214 -8.594 12.677 1.00 98.38 96 LEU A O 1
ATOM 734 N N . LEU A 1 97 ? -10.932 -8.202 14.870 1.00 98.50 97 LEU A N 1
ATOM 735 C CA . LEU A 1 97 ? -9.582 -7.649 14.736 1.00 98.50 97 LEU A CA 1
ATOM 736 C C . LEU A 1 97 ? -8.596 -8.679 14.180 1.00 98.50 97 LEU A C 1
ATOM 738 O O . LEU A 1 97 ? -7.781 -8.341 13.324 1.00 98.50 97 LEU A O 1
ATOM 742 N N . GLN A 1 98 ? -8.677 -9.932 14.629 1.00 98.38 98 GLN A N 1
ATOM 743 C CA . GLN A 1 98 ? -7.849 -11.014 14.105 1.00 98.38 98 GLN A CA 1
ATOM 744 C C . GLN A 1 98 ? -8.129 -11.259 12.616 1.00 98.38 98 GLN A C 1
ATOM 746 O O . GLN A 1 98 ? -7.188 -11.362 11.830 1.00 98.38 98 GLN A O 1
ATOM 751 N N . HIS A 1 99 ? -9.403 -11.285 12.214 1.00 98.44 99 HIS A N 1
ATOM 752 C CA . HIS A 1 99 ? -9.795 -11.420 10.812 1.00 98.44 99 HIS A CA 1
ATOM 753 C C . HIS A 1 99 ? -9.265 -10.268 9.944 1.00 98.44 99 HIS A C 1
ATOM 755 O O . HIS A 1 99 ? -8.640 -10.517 8.915 1.00 98.44 99 HIS A O 1
ATOM 761 N N . GLU A 1 100 ? -9.461 -9.013 10.362 1.00 98.38 100 GLU A N 1
ATOM 762 C CA . GLU A 1 100 ? -8.954 -7.848 9.622 1.00 98.38 100 GLU A CA 1
ATOM 763 C C . GLU A 1 100 ? -7.422 -7.827 9.561 1.00 98.38 100 GLU A C 1
ATOM 765 O O . GLU A 1 100 ? -6.851 -7.470 8.533 1.00 98.38 100 GLU A O 1
ATOM 770 N N . THR A 1 101 ? -6.742 -8.276 10.619 1.00 98.50 101 THR A N 1
ATOM 771 C CA . THR A 1 101 ? -5.276 -8.382 10.635 1.00 98.50 101 THR A CA 1
ATOM 772 C C . THR A 1 101 ? -4.775 -9.404 9.613 1.00 98.50 101 THR A C 1
ATOM 774 O O . THR A 1 101 ? -3.860 -9.102 8.848 1.00 98.50 101 THR A O 1
ATOM 777 N N . GLU A 1 102 ? -5.375 -10.597 9.552 1.00 98.44 102 GLU A N 1
ATOM 778 C CA . GLU A 1 102 ? -4.996 -11.611 8.556 1.00 98.44 102 GLU A CA 1
ATOM 779 C C . GLU A 1 1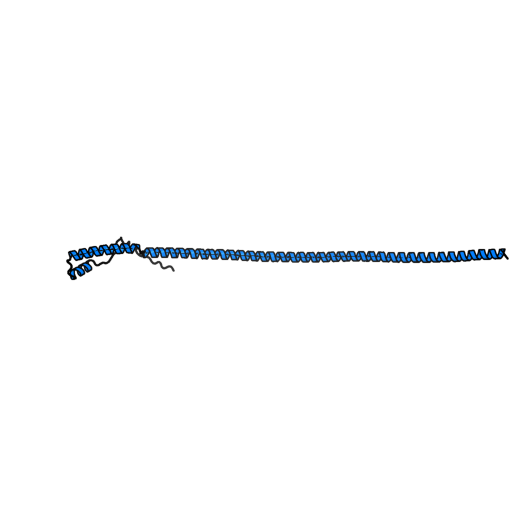02 ? -5.350 -11.173 7.131 1.00 98.44 102 GLU A C 1
ATOM 781 O O . GLU A 1 102 ? -4.567 -11.388 6.206 1.00 98.44 102 GLU A O 1
ATOM 786 N N . LYS A 1 103 ? -6.484 -10.490 6.941 1.00 98.62 103 LYS A N 1
ATOM 787 C CA . LYS A 1 103 ? -6.847 -9.899 5.650 1.00 98.62 103 LYS A CA 1
ATOM 788 C C . LYS A 1 103 ? -5.807 -8.875 5.187 1.00 98.62 103 LYS A C 1
ATOM 790 O O . LYS A 1 103 ? -5.285 -9.009 4.084 1.00 98.62 103 LYS A O 1
ATOM 795 N N . LEU A 1 104 ? -5.442 -7.916 6.042 1.00 98.69 104 LEU A N 1
ATOM 796 C CA . LEU A 1 104 ? -4.416 -6.914 5.732 1.00 98.69 104 LEU A CA 1
ATOM 797 C C . LEU A 1 104 ? -3.059 -7.555 5.429 1.00 98.69 104 LEU A C 1
ATOM 799 O O . LEU A 1 104 ? -2.368 -7.140 4.502 1.00 98.69 104 LEU A O 1
ATOM 803 N N . LYS A 1 105 ? -2.676 -8.592 6.177 1.00 98.69 105 LYS A N 1
ATOM 804 C CA . LYS A 1 105 ? -1.444 -9.348 5.931 1.00 98.69 105 LYS A CA 1
ATOM 805 C C . LYS A 1 105 ? -1.456 -10.037 4.562 1.00 98.69 105 LYS A C 1
ATOM 807 O O . LYS A 1 105 ? -0.451 -9.983 3.855 1.00 98.69 105 LYS A O 1
ATOM 812 N N . ASN A 1 106 ? -2.580 -10.635 4.167 1.00 98.69 106 ASN A N 1
ATOM 813 C CA . ASN A 1 106 ? -2.737 -11.238 2.842 1.00 98.69 106 ASN A CA 1
ATOM 814 C C . ASN A 1 106 ? -2.664 -10.188 1.724 1.00 98.69 106 ASN A C 1
ATOM 816 O O . ASN A 1 106 ? -1.990 -10.415 0.719 1.00 98.69 106 ASN A O 1
ATOM 820 N N . ASP A 1 107 ? -3.297 -9.027 1.915 1.00 98.69 107 ASP A N 1
ATOM 821 C CA . ASP A 1 107 ? -3.237 -7.916 0.961 1.00 98.69 107 ASP A CA 1
ATOM 822 C C . ASP A 1 107 ? -1.799 -7.386 0.808 1.00 98.69 107 ASP A C 1
ATOM 824 O O . ASP A 1 107 ? -1.343 -7.146 -0.311 1.00 98.69 107 ASP A O 1
ATOM 828 N N . ILE A 1 108 ? -1.045 -7.278 1.909 1.00 98.75 108 ILE A N 1
ATOM 829 C CA . ILE A 1 108 ? 0.377 -6.896 1.893 1.00 98.75 108 ILE A CA 1
ATOM 830 C C . ILE A 1 108 ? 1.213 -7.900 1.094 1.00 98.75 108 ILE A C 1
ATOM 832 O O . ILE A 1 108 ? 2.002 -7.491 0.241 1.00 98.75 108 ILE A O 1
ATOM 836 N N . GLU A 1 109 ? 1.052 -9.202 1.334 1.00 98.69 109 GLU A N 1
ATOM 837 C CA . GLU A 1 109 ? 1.813 -10.223 0.602 1.00 98.69 109 GLU A CA 1
ATOM 838 C C . GLU A 1 109 ? 1.451 -10.249 -0.889 1.00 98.69 109 GLU A C 1
ATOM 840 O O . GLU A 1 109 ? 2.340 -10.363 -1.739 1.00 98.69 109 GLU A O 1
ATOM 845 N N . LYS A 1 110 ? 0.174 -10.038 -1.229 1.00 98.69 110 LYS A N 1
ATOM 846 C CA . LYS A 1 110 ? -0.260 -9.894 -2.622 1.00 98.69 110 LYS A CA 1
ATOM 847 C C . LYS A 1 110 ? 0.407 -8.689 -3.289 1.00 98.69 110 LYS A C 1
ATOM 849 O O . LYS A 1 110 ? 1.074 -8.869 -4.308 1.00 98.69 110 LYS A O 1
ATOM 854 N N . MET A 1 111 ? 0.317 -7.498 -2.693 1.00 98.69 111 MET A N 1
ATOM 855 C CA . MET A 1 111 ? 0.965 -6.291 -3.226 1.00 98.69 111 MET A CA 1
ATOM 856 C C . MET A 1 111 ? 2.478 -6.473 -3.375 1.00 98.69 111 MET A C 1
ATOM 858 O O . MET A 1 111 ? 3.064 -6.073 -4.378 1.00 98.69 111 MET A O 1
ATOM 862 N N . ARG A 1 112 ? 3.126 -7.119 -2.402 1.00 98.62 112 ARG A N 1
ATOM 863 C CA . ARG A 1 112 ? 4.562 -7.408 -2.447 1.00 98.62 112 ARG A CA 1
ATOM 864 C C . ARG A 1 112 ? 4.927 -8.314 -3.626 1.00 98.62 112 ARG A C 1
ATOM 866 O O . ARG A 1 112 ? 5.961 -8.095 -4.259 1.00 98.62 112 ARG A O 1
ATOM 873 N N . SER A 1 113 ? 4.097 -9.313 -3.930 1.00 98.56 113 SER A N 1
ATOM 874 C CA . SER A 1 113 ? 4.301 -10.194 -5.086 1.00 98.56 113 SER A CA 1
ATOM 875 C C . SER A 1 113 ? 4.118 -9.463 -6.422 1.00 98.56 113 SER A C 1
ATOM 877 O O . SER A 1 113 ? 4.961 -9.603 -7.308 1.00 98.56 113 SER A O 1
ATOM 879 N N . GLU A 1 114 ? 3.087 -8.621 -6.535 1.00 98.62 114 GLU A N 1
ATOM 880 C CA . GLU A 1 114 ? 2.811 -7.816 -7.730 1.00 98.62 114 GLU A CA 1
ATOM 881 C C . GLU A 1 114 ? 3.931 -6.802 -7.993 1.00 98.62 114 GLU A C 1
ATOM 883 O O . GLU A 1 114 ? 4.439 -6.714 -9.110 1.00 98.62 114 GLU A O 1
ATOM 888 N N . LEU A 1 115 ? 4.394 -6.100 -6.953 1.00 98.75 115 LEU A N 1
ATOM 889 C CA . LEU A 1 115 ? 5.512 -5.162 -7.064 1.00 98.75 115 LEU A CA 1
ATOM 890 C C . LEU A 1 115 ? 6.794 -5.849 -7.526 1.00 98.75 115 LEU A C 1
ATOM 892 O O . LEU A 1 115 ? 7.511 -5.313 -8.368 1.00 98.75 115 LEU A O 1
ATOM 896 N N . ARG A 1 116 ? 7.089 -7.041 -7.000 1.00 98.62 116 ARG A N 1
ATOM 897 C CA . ARG A 1 116 ? 8.267 -7.801 -7.424 1.00 98.62 116 ARG A CA 1
ATOM 898 C C . ARG A 1 116 ? 8.177 -8.195 -8.896 1.00 98.62 116 ARG A C 1
ATOM 900 O O . ARG A 1 116 ? 9.157 -8.035 -9.616 1.00 98.62 116 ARG A O 1
ATOM 907 N N . TYR A 1 117 ? 7.006 -8.644 -9.342 1.00 98.69 117 TYR A N 1
ATOM 908 C CA . TYR A 1 117 ? 6.770 -8.964 -10.747 1.00 98.69 117 TYR A CA 1
ATOM 909 C C . TYR A 1 117 ? 6.960 -7.744 -11.659 1.00 98.69 117 TYR A C 1
ATOM 911 O O . TYR A 1 117 ? 7.654 -7.841 -12.669 1.00 98.69 117 TYR A O 1
ATOM 919 N N . GLU A 1 118 ? 6.401 -6.585 -11.300 1.00 98.69 118 GLU A N 1
ATOM 920 C CA . GLU A 1 118 ? 6.566 -5.366 -12.099 1.00 98.69 118 GLU A CA 1
ATOM 921 C C . GLU A 1 118 ? 8.023 -4.874 -12.110 1.00 98.69 118 GLU A C 1
ATOM 923 O O . GLU A 1 118 ? 8.515 -4.469 -13.163 1.00 98.69 118 GLU A O 1
ATOM 928 N N . ILE A 1 119 ? 8.761 -4.989 -10.998 1.00 98.56 119 ILE A N 1
ATOM 929 C CA . ILE A 1 119 ? 10.207 -4.705 -10.965 1.00 98.56 119 ILE A CA 1
ATOM 930 C C . ILE A 1 119 ? 10.966 -5.625 -11.927 1.00 98.56 119 ILE A C 1
ATOM 932 O O . ILE A 1 119 ? 11.762 -5.140 -12.735 1.00 98.56 119 ILE A O 1
ATOM 936 N N . ASP A 1 120 ? 10.723 -6.936 -11.866 1.00 98.56 120 ASP A N 1
ATOM 937 C CA . ASP A 1 120 ? 11.403 -7.915 -12.720 1.00 98.56 120 ASP A CA 1
ATOM 938 C C . ASP A 1 120 ? 11.092 -7.659 -14.203 1.00 98.56 120 ASP A C 1
ATOM 940 O O . ASP A 1 120 ? 11.990 -7.664 -15.050 1.00 98.56 120 ASP A O 1
ATOM 944 N N . LYS A 1 121 ? 9.831 -7.352 -14.516 1.00 98.62 121 LYS A N 1
ATOM 945 C CA . LYS A 1 121 ? 9.360 -7.022 -15.863 1.00 98.62 121 LYS A CA 1
ATOM 946 C C . LYS A 1 121 ? 9.996 -5.742 -16.405 1.00 98.62 121 LYS A C 1
ATOM 948 O O . LYS A 1 121 ? 10.516 -5.760 -17.520 1.00 98.62 121 LYS A O 1
ATOM 953 N N . VAL A 1 122 ? 9.995 -4.651 -15.635 1.00 98.69 122 VAL A N 1
ATOM 954 C CA . VAL A 1 122 ? 10.630 -3.382 -16.036 1.00 98.69 122 VAL A CA 1
ATOM 955 C C . VAL A 1 122 ? 12.135 -3.569 -16.213 1.00 98.69 122 VAL A C 1
ATOM 957 O O . VAL A 1 122 ? 12.695 -3.111 -17.206 1.00 98.69 122 VAL A O 1
ATOM 960 N N . THR A 1 123 ? 12.786 -4.303 -15.309 1.00 98.50 123 THR A N 1
ATOM 961 C CA . THR A 1 123 ? 14.226 -4.590 -15.386 1.00 98.50 123 THR A CA 1
ATOM 962 C C . THR A 1 123 ? 14.569 -5.403 -16.637 1.00 98.50 123 THR A C 1
ATOM 964 O O . THR A 1 123 ? 15.537 -5.096 -17.338 1.00 98.50 123 THR A O 1
ATOM 967 N N . ALA A 1 124 ? 13.772 -6.428 -16.956 1.00 98.38 124 ALA A N 1
ATOM 968 C CA . ALA A 1 124 ? 13.939 -7.219 -18.172 1.00 98.38 124 ALA A CA 1
ATOM 969 C C . ALA A 1 124 ? 13.714 -6.377 -19.438 1.00 98.38 124 ALA A C 1
ATOM 971 O O . ALA A 1 124 ? 14.509 -6.476 -20.374 1.00 98.38 124 ALA A O 1
ATOM 972 N N . GLY A 1 125 ? 12.687 -5.519 -19.440 1.00 98.56 125 GLY A N 1
ATOM 973 C CA . GLY A 1 125 ? 12.404 -4.578 -20.526 1.00 98.56 125 GLY A CA 1
ATOM 974 C C . GLY A 1 125 ? 13.570 -3.624 -20.776 1.00 98.56 125 GLY A C 1
ATOM 975 O O . GLY A 1 125 ? 14.118 -3.599 -21.872 1.00 98.56 125 GLY A O 1
ATOM 976 N N . GLN A 1 126 ? 14.053 -2.944 -19.734 1.00 98.56 126 GLN A N 1
ATOM 977 C CA . GLN A 1 126 ? 15.203 -2.041 -19.842 1.00 98.56 126 GLN A CA 1
ATOM 978 C C . GLN A 1 126 ? 16.464 -2.753 -20.337 1.00 98.56 126 GLN A C 1
ATOM 980 O O . GLN A 1 126 ? 17.212 -2.217 -21.156 1.00 98.56 126 GLN A O 1
ATOM 985 N N . ARG A 1 127 ? 16.720 -3.978 -19.862 1.00 98.38 127 ARG A N 1
ATOM 986 C CA . ARG A 1 127 ? 17.856 -4.766 -20.347 1.00 98.38 127 ARG A CA 1
ATOM 987 C C . ARG A 1 127 ? 17.706 -5.090 -21.832 1.00 98.38 127 ARG A C 1
ATOM 989 O O . ARG A 1 127 ? 18.706 -5.037 -22.546 1.00 98.38 127 ARG A O 1
ATOM 996 N N . LEU A 1 128 ? 16.509 -5.441 -22.296 1.00 98.50 128 LEU A N 1
ATOM 997 C CA . LEU A 1 128 ? 16.252 -5.690 -23.713 1.00 98.50 128 LEU A CA 1
ATOM 998 C C . LEU A 1 128 ? 16.485 -4.423 -24.542 1.00 98.50 128 LEU A C 1
ATOM 1000 O O . LEU A 1 128 ? 17.263 -4.479 -25.493 1.00 98.50 128 LEU A O 1
ATOM 1004 N N . ASP A 1 129 ? 15.915 -3.291 -24.130 1.00 98.38 129 ASP A N 1
ATOM 1005 C CA . ASP A 1 129 ? 16.060 -2.002 -24.816 1.00 98.38 129 ASP A CA 1
ATOM 1006 C C . ASP A 1 129 ? 17.534 -1.611 -24.976 1.00 98.38 129 ASP A C 1
ATOM 1008 O O . ASP A 1 129 ? 17.984 -1.282 -26.073 1.00 98.38 129 ASP A O 1
ATOM 1012 N N . LEU A 1 130 ? 18.330 -1.744 -23.909 1.00 98.44 130 LEU A N 1
ATOM 1013 C CA . LEU A 1 130 ? 19.770 -1.475 -23.955 1.00 98.44 130 LEU A CA 1
ATOM 1014 C C . LEU A 1 130 ? 20.518 -2.411 -24.911 1.00 98.44 130 LEU A C 1
ATOM 1016 O O . LEU A 1 130 ? 21.463 -1.985 -25.574 1.00 98.44 130 LEU A O 1
ATOM 1020 N N . ASN A 1 131 ? 20.135 -3.689 -24.981 1.00 98.12 131 ASN A N 1
ATOM 1021 C CA . ASN A 1 131 ? 20.771 -4.631 -25.904 1.00 98.12 131 ASN A CA 1
ATOM 1022 C C . ASN A 1 131 ? 20.405 -4.331 -27.361 1.00 98.12 131 ASN A C 1
ATOM 1024 O O . ASN A 1 131 ? 21.283 -4.410 -28.221 1.00 98.12 131 ASN A O 1
ATOM 1028 N N . LEU A 1 132 ? 19.153 -3.956 -27.631 1.00 98.38 132 LEU A N 1
ATOM 1029 C CA . LEU A 1 132 ? 18.706 -3.551 -28.963 1.00 98.38 132 LEU A CA 1
ATOM 1030 C C . LEU A 1 132 ? 19.404 -2.266 -29.411 1.00 98.38 132 LEU A C 1
ATOM 1032 O O . LEU A 1 132 ? 19.966 -2.232 -30.504 1.00 98.38 132 LEU A O 1
ATOM 1036 N N . GLU A 1 133 ? 19.460 -1.249 -28.551 1.00 98.31 133 GLU A N 1
ATOM 1037 C CA . GLU A 1 133 ? 20.123 0.017 -28.873 1.00 98.31 133 GLU A CA 1
ATOM 1038 C C . GLU A 1 133 ? 21.634 -0.168 -29.060 1.00 98.31 133 GLU A C 1
ATOM 1040 O O . GLU A 1 133 ? 22.224 0.375 -29.992 1.00 98.31 133 GLU A O 1
ATOM 1045 N N . LYS A 1 134 ? 22.270 -1.023 -28.249 1.00 98.38 134 LYS A N 1
ATOM 1046 C CA . LYS A 1 134 ? 23.674 -1.407 -28.449 1.00 98.38 134 LYS A CA 1
ATOM 1047 C C . LYS A 1 134 ? 23.898 -2.117 -29.787 1.00 98.38 134 LYS A C 1
ATOM 1049 O O . LYS A 1 134 ? 24.934 -1.898 -30.415 1.00 98.38 134 LYS A O 1
ATOM 1054 N N . GLY A 1 135 ? 22.961 -2.969 -30.207 1.00 98.25 135 GLY A N 1
ATOM 1055 C CA . GLY A 1 135 ? 22.973 -3.602 -31.527 1.00 98.25 135 GLY A CA 1
ATOM 1056 C C . GLY A 1 135 ? 22.892 -2.560 -32.641 1.00 98.25 135 GLY A C 1
ATOM 1057 O O . GLY A 1 135 ? 23.780 -2.499 -33.484 1.00 98.25 135 GLY A O 1
ATOM 1058 N N . ARG A 1 136 ? 21.906 -1.662 -32.557 1.00 98.38 136 ARG A N 1
ATOM 1059 C CA . ARG A 1 136 ? 21.695 -0.575 -33.519 1.00 98.38 136 ARG A CA 1
ATOM 1060 C C . ARG A 1 136 ? 22.917 0.335 -33.658 1.00 98.38 136 ARG A C 1
ATOM 1062 O O . ARG A 1 136 ? 23.340 0.618 -34.771 1.00 98.38 136 ARG A O 1
ATOM 1069 N N . ILE A 1 137 ? 23.527 0.743 -32.542 1.00 98.44 137 ILE A N 1
ATOM 1070 C CA . ILE A 1 137 ? 24.754 1.557 -32.542 1.00 98.44 137 ILE A CA 1
ATOM 1071 C C . ILE A 1 137 ? 25.914 0.811 -33.213 1.00 98.44 137 ILE A C 1
ATOM 1073 O O . ILE A 1 137 ? 26.697 1.421 -33.937 1.00 98.44 137 ILE A O 1
ATOM 1077 N N . ARG A 1 138 ? 26.049 -0.502 -32.985 1.00 98.44 138 ARG A N 1
ATOM 1078 C CA . ARG A 1 138 ? 27.099 -1.306 -33.624 1.00 98.44 138 ARG A CA 1
ATOM 1079 C C . ARG A 1 138 ? 26.897 -1.394 -35.138 1.00 98.44 138 ARG A C 1
ATOM 1081 O O . ARG A 1 138 ? 27.883 -1.294 -35.866 1.00 98.44 138 ARG A O 1
ATOM 1088 N N . ASP A 1 139 ? 25.664 -1.573 -35.598 1.00 98.25 139 ASP A N 1
ATOM 1089 C CA . ASP A 1 139 ? 25.356 -1.636 -37.029 1.00 98.25 139 ASP A CA 1
ATOM 1090 C C . ASP A 1 139 ? 25.599 -0.282 -37.710 1.00 98.25 139 ASP A C 1
ATOM 1092 O O . ASP A 1 139 ? 26.267 -0.231 -38.743 1.00 98.25 139 ASP A O 1
ATOM 1096 N N . GLU A 1 140 ? 25.173 0.819 -37.082 1.00 98.31 140 GLU A N 1
ATOM 1097 C CA . GLU A 1 140 ? 25.441 2.186 -37.550 1.00 98.31 140 GLU A CA 1
ATOM 1098 C C . GLU A 1 140 ? 26.951 2.470 -37.632 1.00 98.31 140 GLU A C 1
ATOM 1100 O O . GLU A 1 140 ? 27.445 2.975 -38.639 1.00 98.31 140 GLU A O 1
ATOM 1105 N N . LEU A 1 141 ? 27.713 2.076 -36.603 1.00 98.38 141 LEU A N 1
ATOM 1106 C CA . LEU A 1 141 ? 29.170 2.224 -36.580 1.00 98.38 141 LEU A CA 1
ATOM 1107 C C . LEU A 1 141 ? 29.847 1.406 -37.690 1.00 98.38 141 LEU A C 1
ATOM 1109 O O . LEU A 1 141 ? 30.791 1.877 -38.324 1.00 98.38 141 LEU A O 1
ATOM 1113 N N . ASN A 1 142 ? 29.377 0.182 -37.941 1.00 98.06 142 ASN A N 1
ATOM 1114 C CA . ASN A 1 142 ? 29.887 -0.643 -39.033 1.00 98.06 142 ASN A CA 1
ATOM 1115 C C . ASN A 1 142 ? 29.597 -0.010 -40.399 1.00 98.06 142 ASN A C 1
ATOM 1117 O O . ASN A 1 142 ? 30.488 -0.002 -41.249 1.00 98.06 142 ASN A O 1
ATOM 1121 N N . ASN A 1 143 ? 28.400 0.550 -40.597 1.00 98.44 143 ASN A N 1
ATOM 1122 C CA . ASN A 1 143 ? 28.055 1.255 -41.829 1.00 98.44 143 ASN A CA 1
ATOM 1123 C C . ASN A 1 143 ? 28.952 2.488 -42.037 1.00 98.44 143 ASN A C 1
ATOM 1125 O O . ASN A 1 143 ? 29.578 2.623 -43.086 1.00 98.44 143 ASN A O 1
ATOM 1129 N N . GLN A 1 144 ? 29.131 3.322 -41.006 1.00 98.19 144 GLN A N 1
ATOM 1130 C CA . GLN A 1 144 ? 30.036 4.478 -41.066 1.00 98.19 144 GLN A CA 1
ATOM 1131 C C . GLN A 1 144 ? 31.489 4.081 -41.362 1.00 98.19 144 GLN A C 1
ATOM 1133 O O . GLN A 1 144 ? 32.170 4.751 -42.141 1.00 98.19 144 GLN A O 1
ATOM 1138 N N . ASN A 1 145 ? 31.979 2.978 -40.787 1.00 98.25 145 ASN A N 1
ATOM 1139 C CA . ASN A 1 145 ? 33.317 2.460 -41.083 1.00 98.25 145 ASN A CA 1
ATOM 1140 C C . ASN A 1 145 ? 33.456 2.014 -42.547 1.00 98.25 145 ASN A C 1
ATOM 1142 O O . ASN A 1 145 ? 34.496 2.258 -43.166 1.00 98.25 145 ASN A O 1
ATOM 1146 N N . GLN A 1 146 ? 32.424 1.383 -43.115 1.00 98.12 146 GLN A N 1
ATOM 1147 C CA . GLN A 1 146 ? 32.401 1.007 -44.531 1.00 98.12 146 GLN A CA 1
ATOM 1148 C C . GLN A 1 146 ? 32.380 2.240 -45.435 1.00 98.12 146 GLN A C 1
ATOM 1150 O O . GLN A 1 146 ? 33.181 2.322 -46.364 1.00 98.12 146 GLN A O 1
ATOM 1155 N N . GLU A 1 147 ? 31.524 3.220 -45.146 1.00 98.25 147 GLU A N 1
ATOM 1156 C CA . GLU A 1 147 ? 31.466 4.487 -45.884 1.00 98.25 147 GLU A CA 1
ATOM 1157 C C . GLU A 1 147 ? 32.802 5.232 -45.833 1.00 98.25 147 GLU A C 1
ATOM 1159 O O . GLU A 1 147 ? 33.309 5.661 -46.871 1.00 98.25 147 GLU A O 1
ATOM 1164 N N . THR A 1 148 ? 33.416 5.307 -44.651 1.00 98.38 148 THR A N 1
ATOM 1165 C CA . THR A 1 148 ? 34.735 5.922 -44.459 1.00 98.38 148 THR A CA 1
ATOM 1166 C C . THR A 1 148 ? 35.794 5.197 -45.283 1.00 98.38 148 THR A C 1
ATOM 1168 O O . THR A 1 148 ? 36.530 5.838 -46.025 1.00 98.38 148 THR A O 1
ATOM 1171 N N . THR A 1 149 ? 35.830 3.862 -45.232 1.00 98.38 149 THR A N 1
ATOM 1172 C CA . THR A 1 149 ? 36.782 3.055 -46.014 1.00 98.38 149 THR A CA 1
ATOM 1173 C C . THR A 1 149 ? 36.584 3.256 -47.518 1.00 98.38 149 THR A C 1
ATOM 1175 O O . THR A 1 149 ? 37.552 3.436 -48.257 1.00 98.38 149 THR A O 1
ATOM 1178 N N . ASN A 1 150 ? 35.335 3.276 -47.986 1.00 98.19 150 ASN A N 1
ATOM 1179 C CA . ASN A 1 150 ? 35.010 3.527 -49.389 1.00 98.19 150 ASN A CA 1
ATOM 1180 C C . ASN A 1 150 ? 35.463 4.922 -49.834 1.00 98.19 150 ASN A C 1
ATOM 1182 O O . ASN A 1 150 ? 36.023 5.066 -50.924 1.00 98.19 150 ASN A O 1
ATOM 1186 N N . LEU A 1 151 ? 35.259 5.941 -48.994 1.00 98.25 151 LEU A N 1
ATOM 1187 C CA . LEU A 1 151 ? 35.698 7.304 -49.273 1.00 98.25 151 LEU A CA 1
ATOM 1188 C C . LEU A 1 151 ? 37.227 7.417 -49.284 1.00 98.25 151 LEU A C 1
ATOM 1190 O O . LEU A 1 151 ? 37.769 8.030 -50.200 1.00 98.25 151 LEU A O 1
ATOM 1194 N N . THR A 1 152 ? 37.924 6.782 -48.336 1.00 98.19 152 THR A N 1
ATOM 1195 C CA . THR A 1 152 ? 39.393 6.701 -48.322 1.00 98.19 152 THR A CA 1
ATOM 1196 C C . THR A 1 152 ? 39.920 6.053 -49.601 1.00 98.19 152 THR A C 1
ATOM 1198 O O . THR A 1 152 ? 40.754 6.644 -50.279 1.00 98.19 152 THR A O 1
ATOM 1201 N N . ASN A 1 153 ? 39.365 4.907 -50.008 1.00 97.94 153 ASN A N 1
ATOM 1202 C CA . ASN A 1 153 ? 39.761 4.230 -51.247 1.00 97.94 153 ASN A CA 1
ATOM 1203 C C . ASN A 1 153 ? 39.522 5.103 -52.492 1.00 97.94 153 ASN A C 1
ATOM 1205 O O . ASN A 1 153 ? 40.320 5.092 -53.433 1.00 97.94 153 ASN A O 1
ATOM 1209 N N . LYS A 1 154 ? 38.419 5.863 -52.518 1.00 98.19 154 LYS A N 1
ATOM 1210 C CA . LYS A 1 154 ? 38.127 6.799 -53.610 1.00 98.19 154 LYS A CA 1
ATOM 1211 C C . LYS A 1 154 ? 39.129 7.956 -53.640 1.00 98.19 154 LYS A C 1
ATOM 1213 O O . LYS A 1 154 ? 39.631 8.275 -54.714 1.00 98.19 154 LYS A O 1
ATOM 1218 N N . LEU A 1 155 ? 39.448 8.535 -52.482 1.00 97.94 155 LEU A N 1
ATOM 1219 C CA . LEU A 1 155 ? 40.455 9.589 -52.353 1.00 97.94 155 LEU A CA 1
ATOM 1220 C C . LEU A 1 155 ? 41.834 9.109 -52.813 1.00 97.94 155 LEU A C 1
ATOM 1222 O O . LEU A 1 155 ? 42.477 9.798 -53.599 1.00 97.94 155 LEU A O 1
ATOM 1226 N N . ASP A 1 156 ? 42.265 7.915 -52.403 1.00 97.94 156 ASP A N 1
ATOM 1227 C CA . ASP A 1 156 ? 43.544 7.345 -52.842 1.00 97.94 156 ASP A CA 1
ATOM 1228 C C . ASP A 1 156 ? 43.589 7.170 -54.364 1.00 97.94 156 ASP A C 1
ATOM 1230 O O . ASP A 1 156 ? 44.584 7.509 -55.013 1.00 97.94 156 ASP A O 1
ATOM 1234 N N . ARG A 1 157 ? 42.486 6.706 -54.965 1.00 97.56 157 ARG A N 1
ATOM 1235 C CA . ARG A 1 157 ? 42.367 6.598 -56.423 1.00 97.56 157 ARG A CA 1
ATOM 1236 C C . ARG A 1 157 ? 42.476 7.961 -57.110 1.00 97.56 157 ARG A C 1
ATOM 1238 O O . ARG A 1 157 ? 43.230 8.072 -58.074 1.00 97.56 157 ARG A O 1
ATOM 1245 N N . GLU A 1 158 ? 41.765 8.980 -56.627 1.00 97.81 158 GLU A N 1
ATOM 1246 C CA . GLU A 1 158 ? 41.837 10.343 -57.175 1.00 97.81 158 GLU A CA 1
ATOM 1247 C C . GLU A 1 158 ? 43.249 10.937 -57.026 1.00 97.81 158 GLU A C 1
ATOM 1249 O O . GLU A 1 158 ? 43.762 11.547 -57.963 1.00 97.81 158 GLU A O 1
ATOM 1254 N N . ILE A 1 159 ? 43.935 10.690 -55.904 1.00 97.94 159 ILE A N 1
ATOM 1255 C CA . ILE A 1 159 ? 45.335 11.097 -55.704 1.00 97.94 159 ILE A CA 1
ATOM 1256 C C . ILE A 1 159 ? 46.254 10.427 -56.734 1.00 97.94 159 ILE A C 1
ATOM 1258 O O . ILE A 1 159 ? 47.115 11.094 -57.314 1.00 97.94 159 ILE A O 1
ATOM 1262 N N . HIS A 1 160 ? 46.100 9.122 -56.972 1.00 97.25 160 HIS A N 1
ATOM 1263 C CA . HIS A 1 160 ? 46.893 8.406 -57.973 1.00 97.25 160 HIS A CA 1
ATOM 1264 C C . HIS A 1 160 ? 46.631 8.913 -59.393 1.00 97.25 160 HIS A C 1
ATOM 1266 O O . HIS A 1 160 ? 47.580 9.098 -60.158 1.00 97.25 160 HIS A O 1
ATOM 1272 N N . GLU A 1 161 ? 45.371 9.181 -59.731 1.00 97.62 161 GLU A N 1
ATOM 1273 C CA . GLU A 1 161 ? 44.984 9.744 -61.022 1.00 97.62 161 GLU A CA 1
ATOM 1274 C C . GLU A 1 161 ? 45.576 11.146 -61.228 1.00 97.62 161 GLU A C 1
ATOM 1276 O O . GLU A 1 161 ? 46.229 11.394 -62.243 1.00 97.62 161 GLU A O 1
ATOM 1281 N N . LEU A 1 162 ? 45.456 12.034 -60.234 1.00 97.75 162 LEU A N 1
ATOM 1282 C CA . LEU A 1 162 ? 46.049 13.374 -60.273 1.00 97.75 162 LEU A CA 1
ATOM 1283 C C . LEU A 1 162 ? 47.577 13.328 -60.388 1.00 97.75 162 LEU A C 1
ATOM 1285 O O . LEU A 1 162 ? 48.156 14.092 -61.158 1.00 97.75 162 LEU A O 1
ATOM 1289 N N . ARG A 1 163 ? 48.250 12.414 -59.675 1.00 96.94 163 ARG A N 1
ATOM 1290 C CA . ARG A 1 163 ? 49.705 12.217 -59.812 1.00 96.94 163 ARG A CA 1
ATOM 1291 C C . ARG A 1 163 ? 50.095 11.772 -61.221 1.00 96.94 163 ARG A C 1
ATOM 1293 O O . ARG A 1 163 ? 51.081 12.273 -61.754 1.00 96.94 163 ARG A O 1
ATOM 1300 N N . ALA A 1 164 ? 49.338 10.855 -61.825 1.00 96.75 164 ALA A N 1
ATOM 1301 C CA . ALA A 1 164 ? 49.598 10.395 -63.186 1.00 96.75 164 ALA A CA 1
ATOM 1302 C C . ALA A 1 164 ? 49.412 11.526 -64.212 1.00 96.75 164 ALA A C 1
ATOM 1304 O O . ALA A 1 164 ? 50.270 11.716 -65.075 1.00 96.75 164 ALA A O 1
ATOM 1305 N N . GLN A 1 165 ? 48.337 12.315 -64.082 1.00 96.88 165 GLN A N 1
ATOM 1306 C CA . GLN A 1 165 ? 48.105 13.499 -64.916 1.00 96.88 165 GLN A CA 1
ATOM 1307 C C . GLN A 1 165 ? 49.222 14.542 -64.749 1.00 96.88 165 GLN A C 1
ATOM 1309 O O . GLN A 1 165 ? 49.690 15.101 -65.740 1.00 96.88 165 GLN A O 1
ATOM 1314 N N . LEU A 1 166 ? 49.696 14.766 -63.518 1.00 97.00 166 LEU A N 1
ATOM 1315 C CA . LEU A 1 166 ? 50.804 15.680 -63.227 1.00 97.00 166 LEU A CA 1
ATOM 1316 C C . LEU A 1 166 ? 52.110 15.239 -63.906 1.00 97.00 166 LEU A C 1
ATOM 1318 O O . LEU A 1 166 ? 52.778 16.061 -64.532 1.00 97.00 166 LEU A O 1
ATOM 1322 N N . GLU A 1 167 ? 52.482 13.957 -63.810 1.00 95.81 167 GLU A N 1
ATOM 1323 C CA . GLU A 1 167 ? 53.687 13.445 -64.480 1.00 95.81 167 GLU A CA 1
ATOM 1324 C C . GLU A 1 167 ? 53.563 13.536 -66.008 1.00 95.81 167 GLU A C 1
ATOM 1326 O O . GLU A 1 167 ? 54.507 13.972 -66.668 1.00 95.81 167 GLU A O 1
ATOM 1331 N N . ALA A 1 168 ? 52.396 13.225 -66.581 1.00 95.69 168 ALA A N 1
ATOM 1332 C CA . ALA A 1 168 ? 52.152 13.405 -68.014 1.00 95.69 168 ALA A CA 1
ATOM 1333 C C . ALA A 1 168 ? 52.321 14.875 -68.448 1.00 95.69 168 ALA A C 1
ATOM 1335 O O . ALA A 1 168 ? 53.067 15.158 -69.389 1.00 95.69 168 ALA A O 1
ATOM 1336 N N . ALA A 1 169 ? 51.716 15.818 -67.716 1.00 95.75 169 ALA A N 1
ATOM 1337 C CA . ALA A 1 169 ? 51.838 17.250 -67.985 1.00 95.75 169 ALA A CA 1
ATOM 1338 C C . ALA A 1 169 ? 53.291 17.742 -67.869 1.00 95.75 169 ALA A C 1
ATOM 1340 O O . ALA A 1 169 ? 53.759 18.520 -68.701 1.00 95.75 169 ALA A O 1
ATOM 1341 N N . LYS A 1 170 ? 54.043 17.250 -66.878 1.00 96.56 170 LYS A N 1
ATOM 1342 C CA . LYS A 1 170 ? 55.477 17.531 -66.726 1.00 96.56 170 LYS A CA 1
ATOM 1343 C C . LYS A 1 170 ? 56.284 17.043 -67.932 1.00 96.56 170 LYS A C 1
ATOM 1345 O O . LYS A 1 170 ? 57.127 17.791 -68.428 1.00 96.56 170 LYS A O 1
ATOM 1350 N N . TYR A 1 171 ? 56.027 15.831 -68.435 1.00 95.38 171 TYR A N 1
ATOM 1351 C CA . TYR A 1 171 ? 56.669 15.340 -69.660 1.00 95.38 171 TYR A CA 1
ATOM 1352 C C . TYR A 1 171 ? 56.331 16.205 -70.876 1.00 95.38 171 TYR A C 1
ATOM 1354 O O . TYR A 1 171 ? 57.220 16.480 -71.682 1.00 95.38 171 TYR A O 1
ATOM 1362 N N . ASP A 1 172 ? 55.086 16.661 -71.008 1.00 94.81 172 ASP A N 1
ATOM 1363 C CA . ASP A 1 172 ? 54.693 17.542 -72.107 1.00 94.81 172 ASP A CA 1
ATOM 1364 C C . ASP A 1 172 ? 55.399 18.900 -72.032 1.00 94.81 172 ASP A C 1
ATOM 1366 O O . ASP A 1 172 ? 55.947 19.349 -73.038 1.00 94.81 172 ASP A O 1
ATOM 1370 N N . VAL A 1 173 ? 55.511 19.507 -70.845 1.00 95.50 173 VAL A N 1
ATOM 1371 C CA . VAL A 1 173 ? 56.306 20.734 -70.644 1.00 95.50 173 VAL A CA 1
ATOM 1372 C C . VAL A 1 173 ? 57.766 20.524 -71.057 1.00 95.50 173 VAL A C 1
ATOM 1374 O O . VAL A 1 173 ? 58.318 21.353 -71.779 1.00 95.50 173 VAL A O 1
ATOM 1377 N N . ILE A 1 174 ? 58.392 19.406 -70.666 1.00 95.06 174 ILE A N 1
ATOM 1378 C CA . ILE A 1 174 ? 59.773 19.088 -71.070 1.00 95.06 174 ILE A CA 1
ATOM 1379 C C . ILE A 1 174 ? 59.888 18.980 -72.598 1.00 95.06 174 ILE A C 1
ATOM 1381 O O . ILE A 1 174 ? 60.808 19.564 -73.176 1.00 95.06 174 ILE A O 1
ATOM 1385 N N . LYS A 1 175 ? 58.957 18.286 -73.269 1.00 93.81 175 LYS A N 1
ATOM 1386 C CA . LYS A 1 175 ? 58.938 18.188 -74.742 1.00 93.81 175 LYS A CA 1
ATOM 1387 C C . LYS A 1 175 ? 58.840 19.568 -75.393 1.00 93.81 175 LYS A C 1
ATOM 1389 O O . LYS A 1 175 ? 59.605 19.848 -76.315 1.00 93.81 175 LYS A O 1
ATOM 1394 N N . TYR A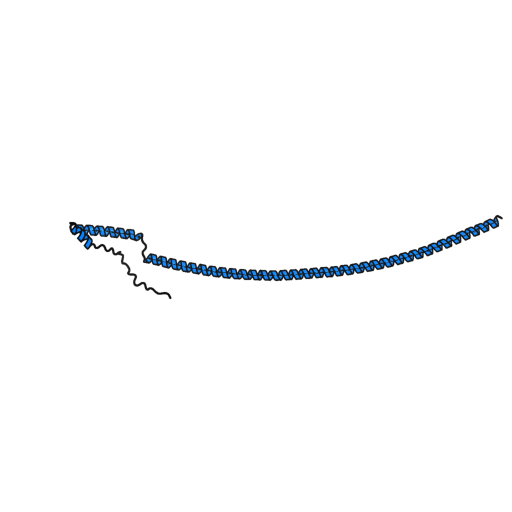 1 176 ? 57.944 20.433 -74.907 1.00 95.19 176 TYR A N 1
ATOM 1395 C CA . TYR A 1 176 ? 57.805 21.797 -75.421 1.00 95.19 176 TYR A CA 1
ATOM 1396 C C . TYR A 1 176 ? 59.084 22.617 -75.213 1.00 95.19 176 TYR A C 1
ATOM 1398 O O . TYR A 1 176 ? 59.527 23.265 -76.156 1.00 95.19 176 TYR A O 1
ATOM 1406 N N . CYS A 1 177 ? 59.724 22.542 -74.041 1.00 93.50 177 CYS A N 1
ATOM 1407 C CA . CYS A 1 177 ? 60.999 23.221 -73.772 1.00 93.50 177 CYS A CA 1
ATOM 1408 C C . CYS A 1 177 ? 62.130 22.760 -74.704 1.00 93.50 177 CYS A C 1
ATOM 1410 O O . CYS A 1 177 ? 62.889 23.583 -75.212 1.00 93.50 177 CYS A O 1
ATOM 1412 N N . ILE A 1 178 ? 62.253 21.452 -74.955 1.00 94.69 178 ILE A N 1
ATOM 1413 C CA . ILE A 1 178 ? 63.252 20.925 -75.899 1.00 94.69 178 ILE A CA 1
ATOM 1414 C C . ILE A 1 178 ? 62.952 21.425 -77.317 1.00 94.69 178 ILE A C 1
ATOM 1416 O O . ILE A 1 178 ? 63.856 21.889 -78.011 1.00 94.69 178 ILE A O 1
ATOM 1420 N N . GLY A 1 179 ? 61.684 21.372 -77.736 1.00 94.19 179 GLY A N 1
ATOM 1421 C CA . GLY A 1 179 ? 61.250 21.848 -79.049 1.00 94.19 179 GLY A CA 1
ATOM 1422 C C . GLY A 1 179 ? 61.527 23.338 -79.270 1.00 94.19 179 GLY A C 1
ATOM 1423 O O . GLY A 1 179 ? 62.004 23.713 -80.341 1.00 94.19 179 GLY A O 1
ATOM 1424 N N . THR A 1 180 ? 61.291 24.185 -78.262 1.00 93.75 180 THR A N 1
ATOM 1425 C CA . THR A 1 180 ? 61.568 25.628 -78.347 1.00 93.75 180 THR A CA 1
ATOM 1426 C C . THR A 1 180 ? 63.063 25.937 -78.325 1.00 93.75 180 THR A C 1
ATOM 1428 O O . THR A 1 180 ? 63.518 26.759 -79.115 1.00 93.75 180 THR A O 1
ATOM 1431 N N . LEU A 1 181 ? 63.863 25.258 -77.495 1.00 93.56 181 LEU A N 1
ATOM 1432 C CA . LEU A 1 181 ? 65.322 25.420 -77.511 1.00 93.56 181 LEU A CA 1
ATOM 1433 C C . LEU A 1 181 ? 65.923 25.015 -78.862 1.00 93.56 181 LEU A C 1
ATOM 1435 O O . LEU A 1 181 ? 66.779 25.726 -79.396 1.00 93.56 181 LEU A O 1
ATOM 1439 N N . ALA A 1 182 ? 65.459 23.905 -79.441 1.00 93.38 182 ALA A N 1
ATOM 1440 C CA . ALA A 1 182 ? 65.904 23.449 -80.752 1.00 93.38 182 ALA A CA 1
ATOM 1441 C C . ALA A 1 182 ? 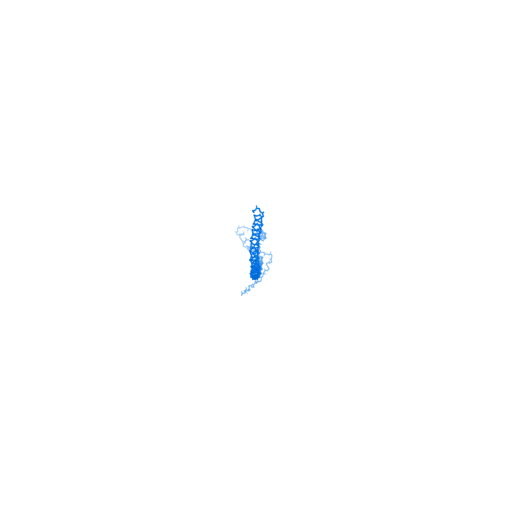65.486 24.418 -81.871 1.00 93.38 182 ALA A C 1
ATOM 1443 O O . ALA A 1 182 ? 66.301 24.718 -82.743 1.00 93.38 182 ALA A O 1
ATOM 1444 N N . SER A 1 183 ? 64.259 24.953 -81.836 1.00 93.44 183 SER A N 1
ATOM 1445 C CA . SER A 1 183 ? 63.786 25.907 -82.846 1.00 93.44 183 SER A CA 1
ATOM 1446 C C . SER A 1 183 ? 64.526 27.244 -82.774 1.00 93.44 183 SER A C 1
ATOM 1448 O O . SER A 1 183 ? 64.980 27.735 -83.806 1.00 93.44 183 SER A O 1
ATOM 1450 N N . VAL A 1 184 ? 64.740 27.793 -81.572 1.00 92.75 184 VAL A N 1
ATOM 1451 C CA . VAL A 1 184 ? 65.545 29.010 -81.369 1.00 92.75 184 VAL A CA 1
ATOM 1452 C C . VAL A 1 184 ? 66.979 28.792 -81.855 1.00 92.75 184 VAL A C 1
ATOM 1454 O O . VAL A 1 184 ? 67.513 29.636 -82.573 1.00 92.75 184 VAL A O 1
ATOM 1457 N N . SER A 1 185 ? 67.589 27.644 -81.538 1.00 92.31 185 SER A N 1
ATOM 1458 C CA . SER A 1 185 ? 68.942 27.302 -82.002 1.00 92.31 185 SER A CA 1
ATOM 1459 C C . SER A 1 185 ? 69.018 27.185 -83.528 1.00 92.31 185 SER A C 1
ATOM 1461 O O . SER A 1 185 ? 69.949 27.707 -84.140 1.00 92.31 185 SER A O 1
ATOM 1463 N N . ALA A 1 186 ? 68.027 26.552 -84.163 1.00 92.50 186 ALA A N 1
ATOM 1464 C CA . ALA A 1 186 ? 67.950 26.435 -85.618 1.00 92.50 186 ALA A CA 1
ATOM 1465 C C . ALA A 1 186 ? 67.816 27.805 -86.302 1.00 92.50 186 ALA A C 1
ATOM 1467 O O . ALA A 1 186 ? 68.522 28.078 -87.274 1.00 92.50 186 ALA A O 1
ATOM 1468 N N . VAL A 1 187 ? 66.959 28.684 -85.770 1.00 92.38 187 VAL A N 1
ATOM 1469 C CA . VAL A 1 187 ? 66.805 30.064 -86.260 1.00 92.38 187 VAL A CA 1
ATOM 1470 C C . VAL A 1 187 ? 68.101 30.858 -86.072 1.00 92.38 187 VAL A C 1
ATOM 1472 O O . VAL A 1 187 ? 68.533 31.544 -86.996 1.00 92.38 187 VAL A O 1
ATOM 1475 N N . GLY A 1 188 ? 68.764 30.731 -84.918 1.00 90.69 188 GLY A N 1
ATOM 1476 C CA . GLY A 1 188 ? 70.044 31.388 -84.643 1.00 90.69 188 GLY A CA 1
ATOM 1477 C C . GLY A 1 188 ? 71.158 30.958 -85.604 1.00 90.69 188 GLY A C 1
ATOM 1478 O O . GLY A 1 188 ? 71.842 31.808 -86.172 1.00 90.69 188 GLY A O 1
ATOM 1479 N N . LEU A 1 189 ? 71.303 29.652 -85.855 1.00 89.38 189 LEU A N 1
ATOM 1480 C CA . LEU A 1 189 ? 72.259 29.129 -86.839 1.00 89.38 189 LEU A CA 1
ATOM 1481 C C . LEU A 1 189 ? 71.943 29.605 -88.263 1.00 89.38 189 LEU A C 1
ATOM 1483 O O . LEU A 1 189 ? 72.859 29.964 -89.005 1.00 89.38 189 LEU A O 1
ATOM 1487 N N . ALA A 1 190 ? 70.663 29.644 -88.645 1.00 88.38 190 ALA A N 1
ATOM 1488 C CA . ALA A 1 190 ? 70.243 30.173 -89.940 1.00 88.38 190 ALA A CA 1
ATOM 1489 C C . ALA A 1 190 ? 70.604 31.661 -90.097 1.00 88.38 190 ALA A C 1
ATOM 1491 O O . ALA A 1 190 ? 71.091 32.055 -91.154 1.00 88.38 190 ALA A O 1
ATOM 1492 N N . ALA A 1 191 ? 70.434 32.469 -89.046 1.00 89.25 191 ALA A N 1
ATOM 1493 C CA . ALA A 1 191 ? 70.812 33.880 -89.050 1.00 89.25 191 ALA A CA 1
ATOM 1494 C C . ALA A 1 191 ? 72.334 34.083 -89.164 1.00 89.25 191 ALA A C 1
ATOM 1496 O O . ALA A 1 191 ? 72.769 34.887 -89.985 1.00 89.25 191 ALA A O 1
ATOM 1497 N N . ILE A 1 192 ? 73.151 33.327 -88.412 1.00 88.56 192 ILE A N 1
ATOM 1498 C CA . ILE A 1 192 ? 74.626 33.386 -88.511 1.00 88.56 192 ILE A CA 1
ATOM 1499 C C . ILE A 1 192 ? 75.086 33.062 -89.935 1.00 88.56 192 ILE A C 1
ATOM 1501 O O . ILE A 1 192 ? 75.939 33.759 -90.474 1.00 88.56 192 ILE A O 1
ATOM 1505 N N . ARG A 1 193 ? 74.485 32.045 -90.567 1.00 84.12 193 ARG A N 1
ATOM 1506 C CA . ARG A 1 193 ? 74.804 31.648 -91.947 1.00 84.12 193 ARG A CA 1
ATOM 1507 C C . ARG A 1 193 ? 74.480 32.728 -92.988 1.00 84.12 193 ARG A C 1
ATOM 1509 O O . ARG A 1 193 ? 75.061 32.707 -94.061 1.00 84.12 193 ARG A O 1
ATOM 1516 N N . ILE A 1 194 ? 73.524 33.615 -92.714 1.00 84.19 194 ILE A N 1
ATOM 1517 C CA . ILE A 1 194 ? 73.181 34.736 -93.605 1.00 84.19 194 ILE A CA 1
ATOM 1518 C C . ILE A 1 194 ? 74.130 35.928 -93.385 1.00 84.19 194 ILE A C 1
ATOM 1520 O O . ILE A 1 194 ? 74.314 36.729 -94.297 1.00 84.19 194 ILE A O 1
ATOM 1524 N N . LEU A 1 195 ? 74.701 36.068 -92.183 1.00 74.75 195 LEU A N 1
ATOM 1525 C CA . LEU A 1 195 ? 75.463 37.249 -91.767 1.00 74.75 195 LEU A CA 1
ATOM 1526 C C . LEU A 1 195 ? 76.991 37.121 -91.948 1.00 74.75 195 LEU A C 1
ATOM 1528 O O . LEU A 1 195 ? 77.664 38.150 -91.970 1.00 74.75 195 LEU A O 1
ATOM 1532 N N . MET A 1 196 ? 77.528 35.896 -92.050 1.00 63.03 196 MET A N 1
ATOM 1533 C CA . MET A 1 196 ? 78.912 35.595 -92.468 1.00 63.03 196 MET A CA 1
ATOM 1534 C C . MET A 1 196 ? 78.971 35.210 -93.941 1.00 63.03 196 MET A C 1
ATOM 1536 O O . MET A 1 196 ? 79.865 35.739 -94.636 1.00 63.03 196 MET A O 1
#